Protein AF-A0A970DJ15-F1 (afdb_monomer_lite)

Structure (mmCIF, N/CA/C/O backbone):
data_AF-A0A970DJ15-F1
#
_entry.id   AF-A0A970DJ15-F1
#
loop_
_atom_site.group_PDB
_atom_site.id
_atom_site.type_symbol
_atom_site.label_atom_id
_atom_site.label_alt_id
_atom_site.label_comp_id
_atom_site.label_asym_id
_atom_site.label_entity_id
_atom_site.label_seq_id
_atom_site.pdbx_PDB_ins_code
_atom_site.Cartn_x
_atom_site.Cartn_y
_atom_site.Cartn_z
_atom_site.occupancy
_atom_site.B_iso_or_equiv
_atom_site.auth_seq_id
_atom_site.auth_comp_id
_atom_site.auth_asym_id
_atom_site.auth_atom_id
_atom_site.pdbx_PDB_model_num
ATOM 1 N N . MET A 1 1 ? 27.798 -10.343 5.284 1.00 61.34 1 MET A N 1
ATOM 2 C CA . MET A 1 1 ? 26.791 -10.655 4.239 1.00 61.34 1 MET A CA 1
ATOM 3 C C . MET A 1 1 ? 27.037 -12.062 3.720 1.00 61.34 1 MET A C 1
ATOM 5 O O . MET A 1 1 ? 28.195 -12.432 3.563 1.00 61.34 1 MET A O 1
ATOM 9 N N . LYS A 1 2 ? 25.992 -12.875 3.517 1.00 83.31 2 LYS A N 1
ATOM 10 C CA . LYS A 1 2 ? 26.159 -14.253 3.022 1.00 83.31 2 LYS A CA 1
ATOM 11 C C . LYS A 1 2 ? 26.748 -14.204 1.601 1.00 83.31 2 LYS A C 1
ATOM 13 O O . LYS A 1 2 ? 26.254 -13.437 0.783 1.00 83.31 2 LYS A O 1
ATOM 18 N N . ARG A 1 3 ? 27.792 -14.994 1.310 1.00 84.00 3 ARG A N 1
ATOM 19 C CA . ARG A 1 3 ? 28.544 -14.960 0.032 1.00 84.00 3 ARG A CA 1
ATOM 20 C C . ARG A 1 3 ? 27.640 -15.020 -1.209 1.00 84.00 3 ARG A C 1
ATOM 22 O O . ARG A 1 3 ? 27.880 -14.291 -2.161 1.00 84.00 3 ARG A O 1
ATOM 29 N N . TRP A 1 4 ? 26.560 -15.801 -1.165 1.00 88.56 4 TRP A N 1
ATOM 30 C CA . TRP A 1 4 ? 25.585 -15.905 -2.259 1.00 88.56 4 TRP A CA 1
ATOM 31 C C . TRP A 1 4 ? 24.870 -14.585 -2.591 1.00 88.56 4 TRP A C 1
ATOM 33 O O . TRP A 1 4 ? 24.546 -14.351 -3.749 1.00 88.56 4 TRP A O 1
ATOM 43 N N . ALA A 1 5 ? 24.658 -13.699 -1.611 1.00 89.88 5 ALA A N 1
ATOM 44 C CA . ALA A 1 5 ? 23.983 -12.420 -1.837 1.00 89.88 5 ALA A CA 1
ATOM 45 C C . ALA A 1 5 ? 24.850 -11.469 -2.674 1.00 89.88 5 ALA A C 1
ATOM 47 O O . ALA A 1 5 ? 24.335 -10.734 -3.509 1.00 89.88 5 ALA A O 1
ATOM 48 N N . VAL A 1 6 ? 26.173 -11.529 -2.488 1.00 90.06 6 VAL A N 1
ATOM 49 C CA . VAL A 1 6 ? 27.131 -10.758 -3.292 1.00 90.06 6 VAL A CA 1
ATOM 50 C C . VAL A 1 6 ? 27.127 -11.258 -4.736 1.00 90.06 6 VAL A C 1
ATOM 52 O O . VAL A 1 6 ? 27.034 -10.451 -5.653 1.00 90.06 6 VAL A O 1
ATOM 55 N N . PHE A 1 7 ? 27.147 -12.578 -4.945 1.00 90.44 7 PHE A N 1
ATOM 56 C CA . PHE A 1 7 ? 27.045 -13.158 -6.288 1.00 90.44 7 PHE A CA 1
ATOM 57 C C . PHE A 1 7 ? 25.737 -12.778 -6.989 1.00 90.44 7 PHE A C 1
ATOM 59 O O . PHE A 1 7 ? 25.772 -12.363 -8.143 1.00 90.44 7 PHE A O 1
ATOM 66 N N . ALA A 1 8 ? 24.599 -12.855 -6.294 1.00 88.12 8 ALA A N 1
ATOM 67 C CA . ALA A 1 8 ? 23.307 -12.457 -6.852 1.00 88.12 8 ALA A CA 1
ATOM 68 C C . ALA A 1 8 ? 23.274 -10.967 -7.237 1.00 88.12 8 ALA A C 1
ATOM 70 O O . ALA A 1 8 ? 22.799 -10.621 -8.317 1.00 88.12 8 ALA A O 1
ATOM 71 N N . ALA A 1 9 ? 23.819 -10.090 -6.387 1.00 88.31 9 ALA A N 1
ATOM 72 C CA . ALA A 1 9 ? 23.897 -8.658 -6.665 1.00 88.31 9 ALA A CA 1
ATOM 73 C C . ALA A 1 9 ? 24.787 -8.350 -7.880 1.00 88.31 9 ALA A C 1
ATOM 75 O O . ALA A 1 9 ? 24.398 -7.563 -8.740 1.00 88.31 9 ALA A O 1
ATOM 76 N N . LEU A 1 10 ? 25.952 -9.000 -7.985 1.00 91.06 10 LEU A N 1
ATOM 77 C CA . LEU A 1 10 ? 26.849 -8.847 -9.132 1.00 91.06 10 LEU A CA 1
ATOM 78 C C . LEU A 1 10 ? 26.223 -9.376 -10.426 1.00 91.06 10 LEU A C 1
ATOM 80 O O . LEU A 1 10 ? 26.354 -8.735 -11.463 1.00 91.06 10 LEU A O 1
ATOM 84 N N . ALA A 1 11 ? 25.509 -10.503 -10.369 1.00 88.62 11 ALA A N 1
ATOM 85 C CA . ALA A 1 11 ? 24.805 -11.054 -11.525 1.00 88.62 11 ALA A CA 1
ATOM 86 C C . ALA A 1 11 ? 23.690 -10.115 -12.015 1.00 88.62 11 ALA A C 1
ATOM 88 O O . ALA A 1 11 ? 23.590 -9.855 -13.212 1.00 88.62 11 ALA A O 1
ATOM 89 N N . LEU A 1 12 ? 22.893 -9.554 -11.098 1.00 87.88 12 LEU A N 1
ATOM 90 C CA . LEU A 1 12 ? 21.873 -8.550 -11.423 1.00 87.88 12 LEU A CA 1
ATOM 91 C C . LEU A 1 12 ? 22.488 -7.288 -12.038 1.00 87.88 12 LEU A C 1
ATOM 93 O O . LEU A 1 12 ? 22.003 -6.812 -13.062 1.00 87.88 12 LEU A O 1
ATOM 97 N N . ALA A 1 13 ? 23.571 -6.774 -11.449 1.00 89.50 13 ALA A N 1
ATOM 98 C CA . ALA A 1 13 ? 24.278 -5.609 -11.975 1.00 89.50 13 ALA A CA 1
ATOM 99 C C . ALA A 1 13 ? 24.870 -5.881 -13.368 1.00 89.50 13 ALA A C 1
ATOM 101 O O . ALA A 1 13 ? 24.714 -5.061 -14.268 1.00 89.50 13 ALA A O 1
ATOM 102 N N . GLY A 1 14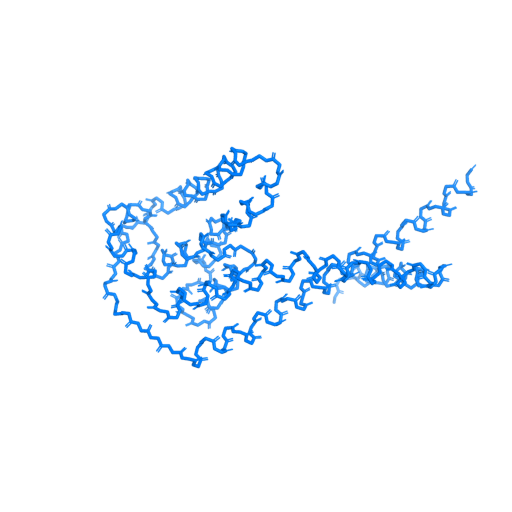 ? 25.489 -7.047 -13.572 1.00 90.88 14 GLY A N 1
ATOM 103 C CA . GLY A 1 14 ? 26.016 -7.469 -14.871 1.00 90.88 14 GLY A CA 1
ATOM 104 C C . GLY A 1 14 ? 24.923 -7.617 -15.931 1.00 90.88 14 GLY A C 1
ATOM 105 O O . GLY A 1 14 ? 25.095 -7.151 -17.052 1.00 90.88 14 GLY A O 1
ATOM 106 N N . CYS A 1 15 ? 23.772 -8.187 -15.563 1.00 88.94 15 CYS A N 1
ATOM 107 C CA . CYS A 1 15 ? 22.599 -8.290 -16.431 1.00 88.94 15 CYS A CA 1
ATOM 108 C C . CYS A 1 15 ? 22.096 -6.899 -16.855 1.00 88.94 15 CYS A C 1
ATOM 110 O O . CYS A 1 15 ? 21.933 -6.625 -18.045 1.00 88.94 15 CYS A O 1
ATOM 112 N N . ALA A 1 16 ? 21.926 -5.979 -15.901 1.00 89.44 16 ALA A N 1
ATOM 113 C CA . ALA A 1 16 ? 21.523 -4.604 -16.192 1.00 89.44 16 ALA A CA 1
ATOM 114 C C . ALA A 1 16 ? 22.528 -3.892 -17.119 1.00 89.44 16 ALA A C 1
ATOM 116 O O . ALA A 1 16 ? 22.125 -3.307 -18.122 1.00 89.44 16 ALA A O 1
ATOM 117 N N . LEU A 1 17 ? 23.831 -4.001 -16.831 1.00 91.19 17 LEU A N 1
ATOM 118 C CA . LEU A 1 17 ? 24.899 -3.419 -17.653 1.00 91.19 17 LEU A CA 1
ATOM 119 C C . LEU A 1 17 ? 24.904 -3.973 -19.080 1.00 91.19 17 LEU A C 1
ATOM 121 O O . LEU A 1 17 ? 25.054 -3.210 -20.031 1.00 91.19 17 LEU A O 1
ATOM 125 N N . TYR A 1 18 ? 24.706 -5.280 -19.240 1.00 90.56 18 TYR A N 1
ATOM 126 C CA . TYR A 1 18 ? 24.618 -5.898 -20.558 1.00 90.56 18 TYR A CA 1
ATOM 127 C C . TYR A 1 18 ? 23.440 -5.339 -21.371 1.00 90.56 18 TYR A C 1
ATOM 129 O O . TYR A 1 18 ? 23.613 -4.990 -22.538 1.00 90.56 18 TYR A O 1
ATOM 137 N N . GLY A 1 19 ? 22.269 -5.172 -20.745 1.00 88.88 19 GLY A N 1
ATOM 138 C CA . GLY A 1 19 ? 21.110 -4.546 -21.389 1.00 88.88 19 GLY A CA 1
ATOM 139 C C . GLY A 1 19 ? 21.430 -3.159 -21.941 1.00 88.88 19 GLY A C 1
ATOM 140 O O . GLY A 1 19 ? 21.147 -2.897 -23.108 1.00 88.88 19 GLY A O 1
ATOM 141 N N . VAL A 1 20 ? 22.106 -2.320 -21.147 1.00 91.44 20 VAL A N 1
ATOM 142 C CA . VAL A 1 20 ? 22.536 -0.974 -21.565 1.00 91.44 20 VAL A CA 1
ATOM 143 C C . VAL A 1 20 ? 23.463 -1.024 -22.779 1.00 91.44 20 VAL A C 1
ATOM 145 O O . VAL A 1 20 ? 23.314 -0.215 -23.685 1.00 91.44 20 VAL A O 1
ATOM 148 N N . ILE A 1 21 ? 24.427 -1.948 -22.801 1.00 92.44 21 ILE A N 1
ATOM 149 C CA . ILE A 1 21 ? 25.457 -2.008 -23.851 1.00 92.44 21 ILE A CA 1
ATOM 150 C C . ILE A 1 21 ? 24.915 -2.635 -25.146 1.00 92.44 21 ILE A C 1
ATOM 152 O O . ILE A 1 21 ? 25.353 -2.251 -26.227 1.00 92.44 21 ILE A O 1
ATOM 156 N N . SER A 1 22 ? 23.976 -3.582 -25.045 1.00 90.06 22 SER A N 1
ATOM 157 C CA . SER A 1 22 ? 23.457 -4.349 -26.190 1.00 90.06 22 SER A CA 1
ATOM 158 C C . SER A 1 22 ? 22.744 -3.487 -27.240 1.00 90.06 22 SER A C 1
ATOM 160 O O . SER A 1 22 ? 23.054 -3.579 -28.423 1.00 90.06 22 SER A O 1
ATOM 162 N N . ASP A 1 23 ? 21.827 -2.626 -26.802 1.00 91.25 23 ASP A N 1
ATOM 163 C CA . ASP A 1 23 ? 21.211 -1.576 -27.612 1.00 91.25 23 ASP A CA 1
ATOM 164 C C . ASP A 1 23 ? 20.768 -0.452 -26.662 1.00 91.25 23 ASP A C 1
ATOM 166 O O . ASP A 1 23 ? 19.677 -0.524 -26.080 1.00 91.25 23 ASP A O 1
ATOM 170 N N . PRO A 1 24 ? 21.615 0.578 -26.472 1.00 92.75 24 PRO A N 1
ATOM 171 C CA . PRO A 1 24 ? 21.308 1.689 -25.580 1.00 92.75 24 PRO A CA 1
ATOM 172 C C . PRO A 1 24 ? 20.017 2.413 -25.971 1.00 92.75 24 PRO A C 1
ATOM 174 O O . PRO A 1 24 ? 19.281 2.881 -25.104 1.00 92.75 24 PRO A O 1
ATOM 177 N N . SER A 1 25 ? 19.729 2.513 -27.272 1.00 93.38 25 SER A N 1
ATOM 178 C CA . SER A 1 25 ? 18.588 3.278 -27.769 1.00 93.38 25 SER A CA 1
ATOM 179 C C . SER A 1 25 ? 17.267 2.607 -27.397 1.00 93.38 25 SER A C 1
ATOM 181 O O . SER A 1 25 ? 16.408 3.246 -26.786 1.00 93.38 25 SER A O 1
ATOM 183 N N . ALA A 1 26 ? 17.143 1.303 -27.655 1.00 92.25 26 ALA A N 1
ATOM 184 C CA . ALA A 1 26 ? 15.974 0.522 -27.269 1.00 92.25 26 ALA A CA 1
ATOM 185 C C . ALA A 1 26 ? 15.866 0.352 -25.743 1.00 92.25 26 ALA A C 1
ATOM 187 O O . ALA A 1 26 ? 14.760 0.403 -25.201 1.00 92.25 26 ALA A O 1
ATOM 188 N N . PHE A 1 27 ? 16.997 0.246 -25.032 1.00 93.50 27 PHE A N 1
ATOM 189 C CA . PHE A 1 27 ? 17.024 0.208 -23.567 1.00 93.50 27 PHE A CA 1
ATOM 190 C C . PHE A 1 27 ? 16.390 1.466 -22.951 1.00 93.50 27 PHE A C 1
ATOM 192 O O . PHE A 1 27 ? 15.479 1.373 -22.125 1.00 93.50 27 PHE A O 1
ATOM 199 N N . PHE A 1 28 ? 16.835 2.658 -23.366 1.00 94.94 28 PHE A N 1
ATOM 200 C CA . PHE A 1 28 ? 16.278 3.911 -22.849 1.00 94.94 28 PHE A CA 1
ATOM 201 C C . PHE A 1 28 ? 14.844 4.155 -23.332 1.00 94.94 28 PHE A C 1
ATOM 203 O O . PHE A 1 28 ? 14.044 4.684 -22.558 1.00 94.94 28 PHE A O 1
ATOM 210 N N . ALA A 1 29 ? 14.488 3.728 -24.548 1.00 95.56 29 ALA A N 1
ATOM 211 C CA . ALA A 1 29 ? 13.107 3.783 -25.028 1.00 95.56 29 ALA A CA 1
ATOM 212 C C . ALA A 1 29 ? 12.160 2.970 -24.128 1.00 95.56 29 ALA A C 1
ATOM 214 O O . ALA A 1 29 ? 11.139 3.495 -23.693 1.00 95.56 29 ALA A O 1
ATOM 215 N N . GLY A 1 30 ? 12.542 1.748 -23.734 1.00 94.50 30 GLY A N 1
ATOM 216 C CA . GLY A 1 30 ? 11.749 0.920 -22.816 1.00 94.50 30 GLY A CA 1
ATOM 217 C C . GLY A 1 30 ? 11.535 1.558 -21.436 1.00 94.50 30 GLY A C 1
ATOM 218 O O . GLY A 1 30 ? 10.441 1.470 -20.864 1.00 94.50 30 GLY A O 1
ATOM 219 N N . ILE A 1 31 ? 12.542 2.269 -20.915 1.00 95.88 31 ILE A N 1
ATOM 220 C CA . ILE A 1 31 ? 12.411 3.049 -19.673 1.00 95.88 31 ILE A CA 1
ATOM 221 C C . ILE A 1 31 ? 11.418 4.199 -19.862 1.00 95.88 31 ILE A C 1
ATOM 223 O O . ILE A 1 31 ? 10.547 4.396 -19.012 1.00 95.88 31 ILE A O 1
ATOM 227 N N . VAL A 1 32 ? 11.526 4.949 -20.962 1.00 97.56 32 VAL A N 1
ATOM 228 C CA . VAL A 1 32 ? 10.608 6.055 -21.271 1.00 97.56 32 VAL A CA 1
ATOM 229 C C . VAL A 1 32 ? 9.178 5.541 -21.413 1.00 97.56 32 VAL A C 1
ATOM 231 O O . VAL A 1 32 ? 8.287 6.090 -20.769 1.00 97.56 32 VAL A O 1
ATOM 234 N N . ASP A 1 33 ? 8.954 4.452 -22.146 1.00 96.06 33 ASP A N 1
ATOM 235 C CA . ASP A 1 33 ? 7.633 3.832 -22.299 1.00 96.06 33 ASP A CA 1
ATOM 236 C C . ASP A 1 33 ? 7.055 3.390 -20.948 1.00 96.06 33 ASP A C 1
ATOM 238 O O . ASP A 1 33 ? 5.882 3.625 -20.646 1.00 96.06 33 ASP A O 1
ATOM 242 N N . THR A 1 34 ? 7.895 2.821 -20.079 1.00 96.12 34 THR A N 1
ATOM 243 C CA . THR A 1 34 ? 7.507 2.457 -18.710 1.00 96.12 34 THR A CA 1
ATOM 244 C C . THR A 1 34 ? 7.074 3.684 -17.903 1.00 96.12 34 THR A C 1
ATOM 246 O O . THR A 1 34 ? 6.060 3.644 -17.200 1.00 96.12 34 THR A O 1
ATOM 249 N N . LEU A 1 35 ? 7.806 4.796 -18.019 1.00 97.44 35 LEU A N 1
ATOM 250 C CA . LEU A 1 35 ? 7.471 6.057 -17.355 1.00 97.44 35 LEU A CA 1
ATOM 251 C C . LEU A 1 35 ? 6.220 6.718 -17.946 1.00 97.44 35 LEU A C 1
ATOM 253 O O . LEU A 1 35 ? 5.444 7.306 -17.196 1.00 97.44 35 LEU A O 1
ATOM 257 N N . VAL A 1 36 ? 5.975 6.586 -19.251 1.00 96.62 36 VAL A N 1
ATOM 258 C CA . VAL A 1 36 ? 4.734 7.024 -19.910 1.00 96.62 36 VAL A CA 1
ATOM 259 C C . VAL A 1 36 ? 3.550 6.243 -19.343 1.00 96.62 36 VAL A C 1
ATOM 261 O O . VAL A 1 36 ? 2.564 6.845 -18.914 1.00 96.62 36 VAL A O 1
ATOM 264 N N . VAL A 1 37 ? 3.648 4.915 -19.246 1.00 91.00 37 VAL A N 1
ATOM 265 C CA . VAL A 1 37 ? 2.607 4.094 -18.606 1.00 91.00 37 VAL A CA 1
ATOM 266 C C . VAL A 1 37 ? 2.391 4.527 -17.156 1.00 91.00 37 VAL A C 1
ATOM 268 O O . VAL A 1 37 ? 1.247 4.727 -16.738 1.00 91.00 37 VAL A O 1
ATOM 271 N N . TRP A 1 38 ? 3.467 4.728 -16.392 1.00 94.50 38 TRP A N 1
ATOM 272 C CA . TRP A 1 38 ? 3.368 5.220 -15.021 1.00 94.50 38 TRP A CA 1
ATOM 273 C C . TRP A 1 38 ? 2.647 6.574 -14.952 1.00 94.50 38 TRP A C 1
ATOM 275 O O . TRP A 1 38 ? 1.688 6.713 -14.195 1.00 94.50 38 TRP A O 1
ATOM 285 N N . LEU A 1 39 ? 3.027 7.547 -15.780 1.00 95.50 39 LEU A N 1
ATOM 286 C CA . LEU A 1 39 ? 2.474 8.901 -15.746 1.00 95.50 39 LEU A CA 1
ATOM 287 C C . LEU A 1 39 ? 1.004 8.950 -16.175 1.00 95.50 39 LEU A C 1
ATOM 289 O O . LEU A 1 39 ? 0.213 9.656 -15.558 1.00 95.50 39 LEU A O 1
ATOM 293 N N . TYR A 1 40 ? 0.620 8.209 -17.217 1.00 87.62 40 TYR A N 1
ATOM 294 C CA . TYR A 1 40 ? -0.734 8.283 -17.777 1.00 87.62 40 TYR A CA 1
ATOM 295 C C . TYR A 1 40 ? -1.726 7.308 -17.143 1.00 87.62 40 TYR A C 1
ATOM 297 O O . TYR A 1 40 ? -2.935 7.510 -17.269 1.00 87.62 40 TYR A O 1
ATOM 305 N N . LYS A 1 41 ? -1.257 6.238 -16.488 1.00 81.06 41 LYS A N 1
ATOM 306 C CA . LYS A 1 41 ? -2.133 5.210 -15.899 1.00 81.06 41 LYS A CA 1
ATOM 307 C C . LYS A 1 41 ? -2.006 5.114 -14.385 1.00 81.06 41 LYS A C 1
ATOM 309 O O . LYS A 1 41 ? -3.023 5.017 -13.704 1.00 81.06 41 LYS A O 1
ATOM 314 N N . VAL A 1 42 ? -0.785 5.140 -13.853 1.00 84.81 42 VAL A N 1
ATOM 315 C CA . VAL A 1 42 ? -0.526 4.858 -12.432 1.00 84.81 42 VAL A CA 1
ATOM 316 C C . VAL A 1 42 ? -0.634 6.123 -11.582 1.00 84.81 42 VAL A C 1
ATOM 318 O O . VAL A 1 42 ? -1.376 6.136 -10.600 1.00 84.81 42 VAL A O 1
ATOM 321 N N . TYR A 1 43 ? 0.053 7.197 -11.976 1.00 88.75 43 TYR A N 1
ATOM 322 C CA . TYR A 1 43 ? 0.099 8.455 -11.231 1.00 88.75 43 TYR A CA 1
ATOM 323 C C . TYR A 1 43 ? -1.296 9.039 -10.964 1.00 88.75 43 TYR A C 1
ATOM 325 O O . TYR A 1 43 ? -1.602 9.276 -9.793 1.00 88.75 43 TYR A O 1
ATOM 333 N N . PRO A 1 44 ? -2.182 9.228 -11.968 1.00 84.62 44 PRO A N 1
ATOM 334 C CA . PRO A 1 44 ? -3.458 9.901 -11.748 1.00 84.62 44 PRO A CA 1
ATOM 335 C C . PRO A 1 44 ? -4.359 9.082 -10.825 1.00 84.62 44 PRO A C 1
ATOM 337 O O . PRO A 1 44 ? -4.967 9.627 -9.910 1.00 84.62 44 PRO A O 1
ATOM 340 N N . ALA A 1 45 ? -4.377 7.757 -11.009 1.00 78.88 45 ALA A N 1
ATOM 341 C CA . ALA A 1 45 ? -5.143 6.854 -10.164 1.00 78.88 45 ALA A CA 1
ATOM 342 C C . ALA A 1 45 ? -4.674 6.934 -8.702 1.00 78.88 45 ALA A C 1
ATOM 344 O O . ALA A 1 45 ? -5.463 7.253 -7.814 1.00 78.88 45 ALA A O 1
ATOM 345 N N . ILE A 1 46 ? -3.385 6.700 -8.442 1.00 80.75 46 ILE A N 1
ATOM 346 C CA . ILE A 1 46 ? -2.856 6.667 -7.071 1.00 80.75 46 ILE A CA 1
ATOM 347 C C . ILE A 1 46 ? -2.973 8.039 -6.396 1.00 80.75 46 ILE A C 1
ATOM 349 O O . ILE A 1 46 ? -3.392 8.109 -5.240 1.00 80.75 46 ILE A O 1
ATOM 353 N N . PHE A 1 47 ? -2.656 9.126 -7.108 1.00 84.50 47 PHE A N 1
ATOM 354 C CA . PHE A 1 47 ? -2.741 10.483 -6.570 1.00 84.50 47 PHE A CA 1
ATOM 355 C C . PHE A 1 47 ? -4.164 10.851 -6.149 1.00 84.50 47 PHE A C 1
ATOM 357 O O . PHE A 1 47 ? -4.381 11.251 -5.003 1.00 84.50 47 PHE A O 1
ATOM 364 N N . THR A 1 48 ? -5.148 10.667 -7.035 1.00 79.81 48 THR A N 1
ATOM 365 C CA . THR A 1 48 ? -6.545 10.989 -6.729 1.00 79.81 48 THR A CA 1
ATOM 366 C C . THR A 1 48 ? -7.049 10.197 -5.524 1.00 79.81 48 THR A C 1
ATOM 368 O O . THR A 1 48 ? -7.643 10.777 -4.613 1.00 79.81 48 THR A O 1
ATOM 371 N N . PHE A 1 49 ? -6.779 8.891 -5.462 1.00 74.94 49 PHE A N 1
ATOM 372 C CA . PHE A 1 49 ? -7.279 8.062 -4.364 1.00 74.94 49 PHE A CA 1
ATOM 373 C C . PHE A 1 49 ? -6.616 8.370 -3.032 1.00 74.94 49 PHE A C 1
ATOM 375 O O . PHE A 1 49 ? -7.290 8.431 -2.003 1.00 74.94 49 PHE A O 1
ATOM 382 N N . PHE A 1 50 ? -5.315 8.622 -3.033 1.00 78.50 50 PHE A N 1
ATOM 383 C CA . PHE A 1 50 ? -4.628 9.000 -1.812 1.00 78.50 50 PHE A CA 1
ATOM 384 C C . PHE A 1 50 ? -5.051 10.381 -1.316 1.00 78.50 50 PHE A C 1
ATOM 386 O O . PHE A 1 50 ? -5.147 10.577 -0.107 1.00 78.50 50 PHE A O 1
ATOM 393 N N . MET A 1 51 ? -5.334 11.332 -2.212 1.00 81.56 51 MET A N 1
ATOM 394 C CA . MET A 1 51 ? -5.857 12.640 -1.817 1.00 81.56 51 MET A CA 1
ATOM 395 C C . MET A 1 51 ? -7.208 12.491 -1.109 1.00 81.56 51 MET A C 1
ATOM 397 O O . MET A 1 51 ? -7.395 13.015 -0.010 1.00 81.56 51 MET A O 1
ATOM 401 N N . LEU A 1 52 ? -8.121 11.700 -1.681 1.00 77.81 52 LEU A N 1
ATOM 402 C CA . LEU A 1 52 ? -9.406 11.386 -1.051 1.00 77.81 52 LEU A CA 1
ATOM 403 C C . LEU A 1 52 ? -9.221 10.694 0.302 1.00 77.81 52 LEU A C 1
ATOM 405 O O . LEU A 1 52 ? -9.846 11.077 1.289 1.00 77.81 52 LEU A O 1
ATOM 409 N N . ALA A 1 53 ? -8.327 9.712 0.377 1.00 76.31 53 ALA A N 1
ATOM 410 C CA . ALA A 1 53 ? -8.053 9.016 1.621 1.00 76.31 53 ALA A CA 1
ATOM 411 C C . ALA A 1 53 ? -7.424 9.931 2.685 1.00 76.31 53 ALA A C 1
ATOM 413 O O . ALA A 1 53 ? -7.818 9.880 3.846 1.00 76.31 53 ALA A O 1
ATOM 414 N N . SER A 1 54 ? -6.507 10.816 2.293 1.00 80.38 54 SER A N 1
ATOM 415 C CA . SER A 1 54 ? -5.895 11.810 3.183 1.00 80.38 54 SER A CA 1
ATOM 416 C C . SER A 1 54 ? -6.947 12.744 3.768 1.00 80.38 54 SER A C 1
ATOM 418 O O . SER A 1 54 ? -6.916 13.024 4.964 1.00 80.38 54 SER A O 1
ATOM 420 N N . LEU A 1 55 ? -7.924 13.166 2.959 1.00 82.25 55 LEU A N 1
ATOM 421 C CA . LEU A 1 55 ? -9.064 13.944 3.437 1.00 82.25 55 LEU A CA 1
ATOM 422 C C . LEU A 1 55 ? -9.915 13.140 4.426 1.00 82.25 55 LEU A C 1
ATOM 424 O O . LEU A 1 55 ? -10.253 13.660 5.486 1.00 82.25 55 LEU A O 1
ATOM 428 N N . LEU A 1 56 ? -10.226 11.872 4.146 1.00 79.06 56 LEU A N 1
ATOM 429 C CA . LEU A 1 56 ? -11.006 11.018 5.055 1.00 79.06 56 LEU A CA 1
ATOM 430 C C . LEU A 1 56 ? -10.309 10.791 6.408 1.00 79.06 56 LEU A C 1
ATOM 432 O O . LEU A 1 56 ? -10.968 10.806 7.450 1.00 79.06 56 LEU A O 1
ATOM 436 N N . ILE A 1 57 ? -8.984 10.619 6.395 1.00 77.62 57 ILE A N 1
ATOM 437 C CA . ILE A 1 57 ? -8.155 10.453 7.597 1.00 77.62 57 ILE A CA 1
ATOM 438 C C . ILE A 1 57 ? -8.113 11.752 8.393 1.00 77.62 57 ILE A C 1
ATOM 440 O O . ILE A 1 57 ? -8.409 11.764 9.587 1.00 77.62 57 ILE A O 1
ATOM 444 N N . ASN A 1 58 ? -7.774 12.855 7.727 1.00 81.94 58 ASN A N 1
ATOM 445 C CA . ASN A 1 58 ? -7.610 14.152 8.366 1.00 81.94 58 ASN A CA 1
ATOM 446 C C . ASN A 1 58 ? -8.929 14.691 8.935 1.00 81.94 58 ASN A C 1
ATOM 448 O O . ASN A 1 58 ? -8.943 15.291 10.010 1.00 81.94 58 ASN A O 1
ATOM 452 N N . THR A 1 59 ? -10.041 14.412 8.244 1.00 81.62 59 THR A N 1
ATOM 453 C CA . THR A 1 59 ? -11.380 14.826 8.678 1.00 81.62 59 THR A CA 1
ATOM 454 C C . THR A 1 59 ? -11.932 14.015 9.855 1.00 81.62 59 THR A C 1
ATOM 456 O O . THR A 1 59 ? -12.918 14.415 10.475 1.00 81.62 59 THR A O 1
ATOM 459 N N . ARG A 1 60 ? -11.341 12.849 10.169 1.00 83.44 60 ARG A N 1
ATOM 460 C CA . ARG A 1 60 ? -11.893 11.862 11.122 1.00 83.44 60 ARG A CA 1
ATOM 461 C C . ARG A 1 60 ? -13.334 11.442 10.810 1.00 83.44 60 ARG A C 1
ATOM 463 O O . ARG A 1 60 ? -14.079 10.983 11.678 1.00 83.44 60 ARG A O 1
ATOM 470 N N . VAL A 1 61 ? -13.753 11.568 9.550 1.00 85.44 61 VAL A N 1
ATOM 471 C CA . VAL A 1 61 ? -15.087 11.132 9.111 1.00 85.44 61 VAL A CA 1
ATOM 472 C C . VAL A 1 61 ? -15.231 9.617 9.264 1.00 85.44 61 VAL A C 1
ATOM 474 O O . VAL A 1 61 ? -16.301 9.139 9.643 1.00 85.44 61 VAL A O 1
ATOM 477 N N . ILE A 1 62 ? -14.139 8.869 9.072 1.00 86.06 62 ILE A N 1
ATOM 478 C CA . ILE A 1 62 ? -14.104 7.419 9.297 1.00 86.06 62 ILE A CA 1
ATOM 479 C C . ILE A 1 62 ? -14.433 7.063 10.754 1.00 86.06 62 ILE A C 1
ATOM 481 O O . ILE A 1 62 ? -15.229 6.153 10.971 1.00 86.06 62 ILE A O 1
ATOM 485 N N . ASP A 1 63 ? -13.940 7.807 11.754 1.00 86.19 63 ASP A N 1
ATOM 486 C CA . ASP A 1 63 ? -14.280 7.553 13.166 1.00 86.19 63 ASP A CA 1
ATOM 487 C C . ASP A 1 63 ? -15.792 7.663 13.408 1.00 86.19 63 ASP A C 1
ATOM 489 O O . ASP A 1 63 ? -16.388 6.861 14.128 1.00 86.19 63 ASP A O 1
ATOM 493 N N . ARG A 1 64 ? -16.444 8.631 12.753 1.00 85.94 64 ARG A N 1
ATOM 494 C CA . ARG A 1 64 ? -17.895 8.817 12.846 1.00 85.94 64 ARG A CA 1
ATOM 495 C C . ARG A 1 64 ? -18.655 7.667 12.180 1.00 85.94 64 ARG A C 1
ATOM 497 O O . ARG A 1 64 ? -19.629 7.183 12.754 1.00 85.94 64 ARG A O 1
ATOM 504 N N . ILE A 1 65 ? -18.210 7.217 11.007 1.00 87.94 65 ILE A N 1
ATOM 505 C CA . ILE A 1 65 ? -18.795 6.059 10.313 1.00 87.94 65 ILE A CA 1
ATOM 506 C C . ILE A 1 65 ? -18.686 4.809 11.192 1.00 87.94 65 ILE A C 1
ATOM 508 O O . ILE A 1 65 ? -19.680 4.113 11.398 1.00 87.94 65 ILE A O 1
ATOM 512 N N . ILE A 1 66 ? -17.511 4.560 11.771 1.00 89.50 66 ILE A N 1
ATOM 513 C CA . ILE A 1 66 ? -17.277 3.412 12.653 1.00 89.50 66 ILE A CA 1
ATOM 514 C C . ILE A 1 66 ? -18.152 3.492 13.901 1.00 89.50 66 ILE A C 1
ATOM 516 O O . ILE A 1 66 ? -18.735 2.484 14.293 1.00 89.50 66 ILE A O 1
ATOM 520 N N . TYR A 1 67 ? -18.303 4.674 14.502 1.00 89.19 67 TYR A N 1
ATOM 521 C CA . TYR A 1 67 ? -19.178 4.860 15.656 1.00 89.19 67 TYR A CA 1
ATOM 522 C C . TYR A 1 67 ? -20.641 4.500 15.347 1.00 89.19 67 TYR A C 1
ATOM 524 O O . TYR A 1 67 ? -21.266 3.772 16.119 1.00 89.19 67 TYR A O 1
ATOM 532 N N . TYR A 1 68 ? -21.183 4.943 14.207 1.00 90.00 68 TYR A N 1
ATOM 533 C CA . TYR A 1 68 ? -22.553 4.596 13.806 1.00 90.00 68 TYR A CA 1
ATOM 534 C C . TYR A 1 68 ? -22.710 3.115 13.440 1.00 90.00 68 TYR A C 1
ATOM 536 O O . TYR A 1 68 ? -23.724 2.502 13.771 1.00 90.00 68 TYR A O 1
ATOM 544 N N . LEU A 1 69 ? -21.696 2.517 12.811 1.00 90.94 69 LEU A N 1
ATOM 545 C CA . LEU A 1 69 ? -21.682 1.098 12.438 1.00 90.94 69 LEU A CA 1
ATOM 546 C C . LEU A 1 69 ? -21.212 0.169 13.569 1.00 90.94 69 LEU A C 1
ATOM 548 O O . LEU A 1 69 ? -21.181 -1.053 13.398 1.00 90.94 69 LEU A O 1
ATOM 552 N N . ASN A 1 70 ? -20.903 0.712 14.749 1.00 89.81 70 ASN A N 1
ATOM 553 C CA . ASN A 1 70 ? -20.410 -0.032 15.905 1.00 89.81 70 ASN A CA 1
ATOM 554 C C . ASN A 1 70 ? -21.272 -1.256 16.286 1.00 89.81 70 ASN A C 1
ATOM 556 O O . ASN A 1 70 ? -20.690 -2.280 16.642 1.00 89.81 70 ASN A O 1
ATOM 560 N N . PRO A 1 71 ? -22.624 -1.252 16.186 1.00 87.94 71 PRO A N 1
ATOM 561 C CA . PRO A 1 71 ? -23.431 -2.442 16.475 1.00 87.94 71 PRO A CA 1
ATOM 562 C C . PRO A 1 71 ? -23.053 -3.674 15.642 1.00 87.94 71 PRO A C 1
ATOM 564 O O . PRO A 1 71 ? -23.135 -4.792 16.152 1.00 87.94 71 PRO A O 1
ATOM 567 N N . VAL A 1 72 ? -22.608 -3.459 14.402 1.00 89.38 72 VAL A N 1
ATOM 568 C CA . VAL A 1 72 ? -22.160 -4.506 13.476 1.00 89.38 72 VAL A CA 1
ATOM 569 C C . VAL A 1 72 ? -20.660 -4.752 13.653 1.00 89.38 72 VAL A C 1
ATOM 571 O O . VAL A 1 72 ? -20.241 -5.886 13.887 1.00 89.38 72 VAL A O 1
ATOM 574 N N . LEU A 1 73 ? -19.856 -3.683 13.622 1.00 90.31 73 LEU A N 1
ATOM 575 C CA . LEU A 1 73 ? -18.391 -3.755 13.606 1.00 90.31 73 LEU A CA 1
ATOM 576 C C . LEU A 1 73 ? -17.779 -4.275 14.911 1.00 90.31 73 LEU A C 1
ATOM 578 O O . LEU A 1 73 ? -16.736 -4.923 14.872 1.00 90.31 73 LEU A O 1
ATOM 582 N N . LYS A 1 74 ? -18.437 -4.088 16.063 1.00 88.62 74 LYS A N 1
ATOM 583 C CA . LYS A 1 74 ? -17.959 -4.625 17.353 1.00 88.62 74 LYS A CA 1
ATOM 584 C C . LYS A 1 74 ? -17.789 -6.147 17.355 1.00 88.62 74 LYS A C 1
ATOM 586 O O . LYS A 1 74 ? -17.052 -6.684 18.180 1.00 88.62 74 LYS A O 1
ATOM 591 N N . ASN A 1 75 ? -18.480 -6.851 16.454 1.00 89.44 75 ASN A N 1
ATOM 592 C CA . ASN A 1 75 ? -18.385 -8.304 16.322 1.00 89.44 75 ASN A CA 1
ATOM 593 C C . ASN A 1 75 ? -17.140 -8.758 15.547 1.00 89.44 75 ASN A C 1
ATOM 595 O O . ASN A 1 75 ? -16.827 -9.943 15.597 1.00 89.44 75 ASN A O 1
ATOM 599 N N . LEU A 1 76 ? -16.414 -7.838 14.903 1.00 91.12 76 LEU A N 1
ATOM 600 C CA . LEU A 1 76 ? -15.124 -8.128 14.276 1.00 91.12 76 LEU A CA 1
ATOM 601 C C . LEU A 1 76 ? -13.989 -8.292 15.298 1.00 91.12 76 LEU A C 1
ATOM 603 O O . LEU A 1 76 ? -12.935 -8.784 14.927 1.00 91.12 76 LEU A O 1
ATOM 607 N N . ARG A 1 77 ? -14.204 -7.912 16.571 1.00 92.44 77 ARG A N 1
ATOM 608 C CA . ARG A 1 77 ? -13.326 -8.235 17.717 1.00 92.44 77 ARG A CA 1
ATOM 609 C C . ARG A 1 77 ? -11.848 -7.844 17.527 1.00 92.44 77 ARG A C 1
ATOM 611 O O . ARG A 1 77 ? -10.942 -8.509 18.006 1.00 92.44 77 ARG A O 1
ATOM 618 N N . PHE A 1 78 ? -11.575 -6.737 16.855 1.00 93.62 78 PHE A N 1
ATOM 619 C CA . PHE A 1 78 ? -10.234 -6.160 16.811 1.00 93.62 78 PHE A CA 1
ATOM 620 C C . PHE A 1 78 ? -9.651 -5.921 18.215 1.00 93.62 78 PHE A C 1
ATOM 622 O O . PHE A 1 78 ? -10.395 -5.478 19.101 1.00 93.62 78 PHE A O 1
ATOM 629 N N . PRO A 1 79 ? -8.334 -6.141 18.403 1.00 89.94 79 PRO A N 1
ATOM 630 C CA . PRO A 1 79 ? -7.674 -6.054 19.708 1.00 89.94 79 PRO A CA 1
ATOM 631 C C . PRO A 1 79 ? -7.733 -4.646 20.314 1.00 89.94 79 PRO A C 1
ATOM 633 O O . PRO A 1 79 ? -7.777 -4.487 21.532 1.00 89.94 79 PRO A O 1
ATOM 636 N N . ASN A 1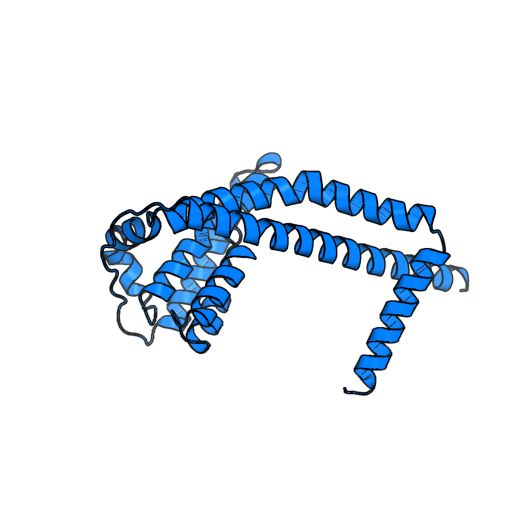 80 ? -7.780 -3.614 19.472 1.00 90.62 80 ASN A N 1
ATOM 637 C CA . ASN A 1 80 ? -7.932 -2.224 19.881 1.00 90.62 80 ASN A CA 1
ATOM 638 C C . ASN A 1 80 ? -8.738 -1.425 18.839 1.00 90.62 80 ASN A C 1
ATOM 640 O O . ASN A 1 80 ? -8.933 -1.862 17.702 1.00 90.62 80 ASN A O 1
ATOM 644 N N . GLU A 1 81 ? -9.228 -0.250 19.244 1.00 90.62 81 GLU A N 1
ATOM 645 C CA . GLU A 1 81 ? -10.027 0.635 18.386 1.00 90.62 81 GLU A CA 1
ATOM 646 C C . GLU A 1 81 ? -9.242 1.122 17.160 1.00 90.62 81 GLU A C 1
ATOM 648 O O . GLU A 1 81 ? -9.793 1.165 16.062 1.00 90.62 81 GLU A O 1
ATOM 653 N N . GLU A 1 82 ? -7.953 1.439 17.319 1.00 90.94 82 GLU A N 1
ATOM 654 C CA . GLU A 1 82 ? -7.113 1.916 16.213 1.00 90.94 82 GLU A CA 1
ATOM 655 C C . GLU A 1 82 ? -6.954 0.841 15.126 1.00 90.94 82 GLU A C 1
ATOM 657 O O . GLU A 1 82 ? -6.970 1.165 13.945 1.00 90.94 82 GLU A O 1
ATOM 662 N N . SER A 1 83 ? -6.903 -0.444 15.485 1.00 93.94 83 SER A N 1
ATOM 663 C CA . SER A 1 83 ? -6.833 -1.549 14.519 1.00 93.94 83 SER A CA 1
ATOM 664 C C . SER A 1 83 ? -8.124 -1.684 13.710 1.00 93.94 83 SER A C 1
ATOM 666 O O . SER A 1 83 ? -8.075 -1.869 12.494 1.00 93.94 83 SER A O 1
ATOM 668 N N . LEU A 1 84 ? -9.285 -1.527 14.358 1.00 93.62 84 LEU A N 1
ATOM 669 C CA . LEU A 1 84 ? -10.570 -1.456 13.657 1.00 93.62 84 LEU A CA 1
ATOM 670 C C . LEU A 1 84 ? -10.614 -0.238 12.725 1.00 93.62 84 LEU A C 1
ATOM 672 O O . LEU A 1 84 ? -11.074 -0.344 11.588 1.00 93.62 84 LEU A O 1
ATOM 676 N N . HIS A 1 85 ? -10.119 0.910 13.190 1.00 90.88 85 HIS A N 1
ATOM 677 C CA . HIS A 1 85 ? -10.075 2.139 12.400 1.00 90.88 85 HIS A CA 1
ATOM 678 C C . HIS A 1 85 ? -9.209 1.987 11.156 1.00 90.88 85 HIS A C 1
ATOM 680 O O . HIS A 1 85 ? -9.684 2.245 10.052 1.00 90.88 85 HIS A O 1
ATOM 686 N N . ILE A 1 86 ? -7.993 1.465 11.318 1.00 91.88 86 ILE A N 1
ATOM 687 C CA . ILE A 1 86 ? -7.063 1.194 10.222 1.00 91.88 86 ILE A CA 1
ATOM 688 C C . ILE A 1 86 ? -7.658 0.184 9.239 1.00 91.88 86 ILE A C 1
ATOM 690 O O . ILE A 1 86 ? -7.553 0.395 8.033 1.00 91.88 86 ILE A O 1
ATOM 694 N N . PHE A 1 87 ? -8.328 -0.873 9.705 1.00 93.81 87 PHE A N 1
ATOM 695 C CA . PHE A 1 87 ? -8.980 -1.844 8.822 1.00 93.81 87 PHE A CA 1
ATOM 696 C C . PHE A 1 87 ? -10.073 -1.211 7.952 1.00 93.81 87 PHE A C 1
ATOM 698 O O . PHE A 1 87 ? -10.064 -1.380 6.735 1.00 93.81 87 PHE A O 1
ATOM 705 N N . ILE A 1 88 ? -10.985 -0.440 8.551 1.00 91.56 88 ILE A N 1
ATOM 706 C CA . ILE A 1 88 ? -12.067 0.223 7.806 1.00 91.56 88 ILE A CA 1
ATOM 707 C C . ILE A 1 88 ? -11.508 1.284 6.862 1.00 91.56 88 ILE A C 1
ATOM 709 O O . ILE A 1 88 ? -11.926 1.375 5.710 1.00 91.56 88 ILE A O 1
ATOM 713 N N . LEU A 1 89 ? -10.527 2.055 7.324 1.00 88.44 89 LEU A N 1
ATOM 714 C CA . LEU A 1 89 ? -9.813 3.018 6.501 1.00 88.44 89 LEU A CA 1
ATOM 715 C C . LEU A 1 89 ? -9.128 2.345 5.301 1.00 88.44 89 LEU A C 1
ATOM 717 O O . LEU A 1 89 ? -9.135 2.901 4.202 1.00 88.44 89 LEU A O 1
ATOM 721 N N . SER A 1 90 ? -8.603 1.131 5.488 1.00 90.06 90 SER A N 1
ATOM 722 C CA . SER A 1 90 ? -7.911 0.371 4.444 1.00 90.06 90 SER A CA 1
ATOM 723 C C . SER A 1 90 ? -8.813 -0.014 3.273 1.00 90.06 90 SER A C 1
ATOM 725 O O . SER A 1 90 ? -8.322 -0.122 2.154 1.00 90.06 90 SER A O 1
ATOM 727 N N . ILE A 1 91 ? -10.129 -0.132 3.487 1.00 88.94 91 ILE A N 1
ATOM 728 C CA . ILE A 1 91 ? -11.112 -0.337 2.409 1.00 88.94 91 ILE A CA 1
ATOM 729 C C . ILE A 1 91 ? -11.088 0.845 1.431 1.00 88.94 91 ILE A C 1
ATOM 731 O O . ILE A 1 91 ? -11.193 0.657 0.223 1.00 88.94 91 ILE A O 1
ATOM 735 N N . PHE A 1 92 ? -10.936 2.068 1.947 1.00 83.00 92 PHE A N 1
ATOM 736 C CA . PHE A 1 92 ? -10.946 3.289 1.141 1.00 83.00 92 PHE A CA 1
ATOM 737 C C . PHE A 1 92 ? -9.569 3.642 0.582 1.00 83.00 92 PHE A C 1
ATOM 739 O O . PHE A 1 92 ? -9.487 4.187 -0.517 1.00 83.00 92 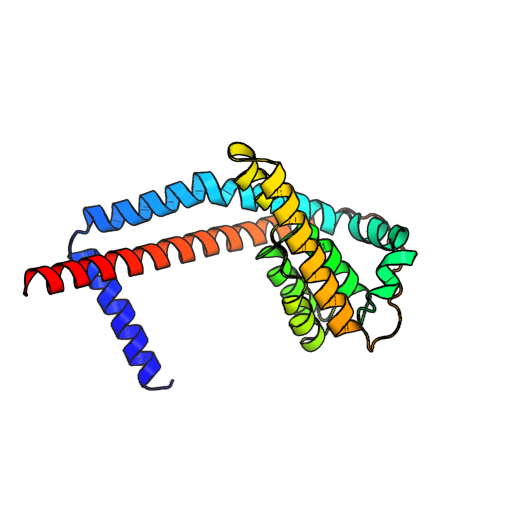PHE A O 1
ATOM 746 N N . THR A 1 93 ? -8.491 3.369 1.323 1.00 80.56 93 THR A N 1
ATOM 747 C CA . THR A 1 93 ? -7.125 3.688 0.881 1.00 80.56 93 THR A CA 1
ATOM 748 C C . THR A 1 93 ? -6.591 2.652 -0.107 1.00 80.56 93 THR A C 1
ATOM 750 O O . THR A 1 93 ? -6.001 3.023 -1.121 1.00 80.56 93 THR A O 1
ATOM 753 N N . GLY A 1 94 ? -6.823 1.365 0.161 1.00 85.62 94 GLY A N 1
ATOM 754 C CA . GLY A 1 94 ? -6.194 0.246 -0.533 1.00 85.62 94 GLY A CA 1
ATOM 755 C C . GLY A 1 94 ? -4.668 0.175 -0.352 1.00 85.62 94 GLY A C 1
ATOM 756 O O . GLY A 1 94 ? -4.040 1.033 0.272 1.00 85.62 94 GLY A O 1
ATOM 757 N N . ASN A 1 95 ? -4.049 -0.855 -0.926 1.00 82.25 95 ASN A N 1
ATOM 758 C CA . ASN A 1 95 ? -2.591 -0.993 -0.991 1.00 82.25 95 ASN A CA 1
ATOM 759 C C . ASN A 1 95 ? -1.980 -0.136 -2.117 1.00 82.25 95 ASN A C 1
ATOM 761 O O . ASN A 1 95 ? -2.600 0.002 -3.172 1.00 82.25 95 ASN A O 1
ATOM 765 N N . PRO A 1 96 ? -0.751 0.398 -1.949 1.00 78.75 96 PRO A N 1
ATOM 766 C CA . PRO A 1 96 ? 0.163 0.227 -0.808 1.00 78.75 96 PRO A CA 1
ATOM 767 C C . PRO A 1 96 ? -0.110 1.170 0.381 1.00 78.75 96 PRO A C 1
ATOM 769 O O . PRO A 1 96 ? 0.566 1.082 1.405 1.00 78.75 96 PRO A O 1
ATOM 772 N N . ALA A 1 97 ? -1.080 2.082 0.269 1.00 79.25 97 ALA A N 1
ATOM 773 C CA . ALA A 1 97 ? -1.337 3.105 1.282 1.00 79.25 97 ALA A CA 1
ATOM 774 C C . ALA A 1 97 ? -1.740 2.522 2.651 1.00 79.25 97 ALA A C 1
AT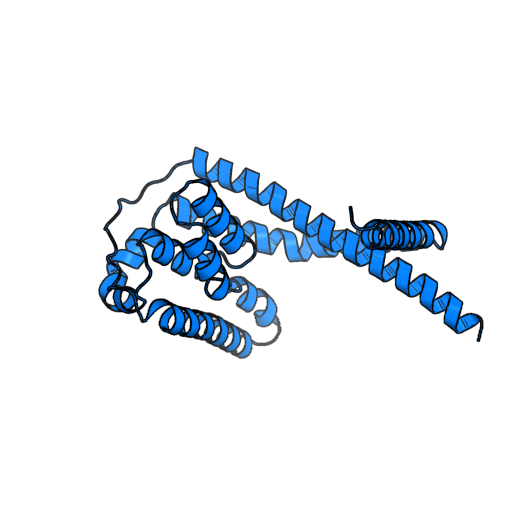OM 776 O O . ALA A 1 97 ? -1.256 3.006 3.672 1.00 79.25 97 ALA A O 1
ATOM 777 N N . SER A 1 98 ? -2.567 1.473 2.703 1.00 87.38 98 SER A N 1
ATOM 778 C CA . SER A 1 98 ? -2.920 0.776 3.952 1.00 87.38 98 SER A CA 1
ATOM 779 C C . SER A 1 98 ? -1.693 0.230 4.689 1.00 87.38 98 SER A C 1
ATOM 781 O O . SER A 1 98 ? -1.567 0.448 5.892 1.00 87.38 98 SER A O 1
ATOM 783 N N . ALA A 1 99 ? -0.743 -0.391 3.983 1.00 89.19 99 ALA A N 1
ATOM 784 C CA . ALA A 1 99 ? 0.500 -0.887 4.578 1.00 89.19 99 ALA A CA 1
ATOM 785 C C . ALA A 1 99 ? 1.348 0.246 5.185 1.00 89.19 99 ALA A C 1
ATOM 787 O O . ALA A 1 99 ? 1.880 0.101 6.286 1.00 89.19 99 ALA A O 1
ATOM 788 N N . VAL A 1 100 ? 1.420 1.401 4.512 1.00 85.31 100 VAL A N 1
ATOM 789 C CA . VAL A 1 100 ? 2.093 2.599 5.045 1.00 85.31 100 VAL A CA 1
ATOM 790 C C . VAL A 1 100 ? 1.391 3.106 6.306 1.00 85.31 100 VAL A C 1
ATOM 792 O O . VAL A 1 100 ? 2.055 3.406 7.295 1.00 85.31 100 VAL A O 1
ATOM 795 N N . ILE A 1 101 ? 0.056 3.154 6.311 1.00 87.12 101 ILE A N 1
ATOM 796 C CA . ILE A 1 101 ? -0.740 3.587 7.470 1.00 87.12 101 ILE A CA 1
ATOM 797 C C . ILE A 1 101 ? -0.532 2.649 8.667 1.00 87.12 101 ILE A C 1
ATOM 799 O O . ILE A 1 101 ? -0.348 3.126 9.787 1.00 87.12 101 ILE A O 1
ATOM 803 N N . ILE A 1 102 ? -0.513 1.332 8.438 1.00 93.06 102 ILE A N 1
ATOM 804 C CA . ILE A 1 102 ? -0.225 0.328 9.473 1.00 93.06 102 ILE A CA 1
ATOM 805 C C . ILE A 1 102 ? 1.186 0.538 10.030 1.00 93.06 102 ILE A C 1
ATOM 807 O O . ILE A 1 102 ? 1.356 0.649 11.244 1.00 93.06 102 ILE A O 1
ATOM 811 N N . GLY A 1 103 ? 2.189 0.666 9.156 1.00 92.81 103 GLY A N 1
ATOM 812 C CA . GLY A 1 103 ? 3.574 0.914 9.562 1.00 92.81 103 GLY A CA 1
ATOM 813 C C . GLY A 1 103 ? 3.734 2.209 10.363 1.00 92.81 103 GLY A C 1
ATOM 814 O O . GLY A 1 103 ? 4.425 2.234 11.378 1.00 92.81 103 GLY A O 1
ATOM 815 N N . GLU A 1 104 ? 3.042 3.282 9.976 1.00 89.12 104 GLU A N 1
ATOM 816 C CA . GLU A 1 104 ? 3.019 4.524 10.750 1.00 89.12 104 GLU A CA 1
ATOM 817 C C . GLU A 1 104 ? 2.362 4.368 12.118 1.00 89.12 104 GLU A C 1
ATOM 819 O O . GLU A 1 104 ? 2.829 4.969 13.086 1.00 89.12 104 GLU A O 1
ATOM 824 N N . ALA A 1 105 ? 1.277 3.601 12.209 1.00 92.19 105 ALA A N 1
ATOM 825 C CA . ALA A 1 105 ? 0.605 3.346 13.474 1.00 92.19 105 ALA A CA 1
ATOM 826 C C . ALA A 1 105 ? 1.506 2.553 14.432 1.00 92.19 105 ALA A C 1
ATOM 828 O O . ALA A 1 105 ? 1.574 2.899 15.611 1.00 92.19 105 ALA A O 1
ATOM 829 N N . VAL A 1 106 ? 2.255 1.572 13.919 1.00 95.81 106 VAL A N 1
ATOM 830 C CA . VAL A 1 106 ? 3.289 0.849 14.679 1.00 95.81 106 VAL A CA 1
ATOM 831 C C . VAL A 1 106 ? 4.399 1.807 15.123 1.00 95.81 106 VAL A C 1
ATOM 833 O O . VAL A 1 106 ? 4.694 1.894 16.311 1.00 95.81 106 VAL A O 1
ATOM 836 N N . ASN A 1 107 ? 4.961 2.601 14.205 1.00 94.19 107 ASN A N 1
ATOM 837 C CA . ASN A 1 107 ? 6.050 3.542 14.508 1.00 94.19 107 ASN A CA 1
ATOM 838 C C . ASN A 1 107 ? 5.650 4.625 15.523 1.00 94.19 107 ASN A C 1
ATOM 840 O O . ASN A 1 107 ? 6.486 5.119 16.275 1.00 94.19 107 ASN A O 1
ATOM 844 N N . LYS A 1 108 ? 4.368 5.006 15.548 1.00 92.56 108 LYS A N 1
ATOM 845 C CA . LYS A 1 108 ? 3.799 5.966 16.506 1.00 92.56 108 LYS A CA 1
ATOM 846 C C . LYS A 1 108 ? 3.299 5.302 17.795 1.00 92.56 108 LYS A C 1
ATOM 848 O O . LYS A 1 108 ? 2.644 5.978 18.584 1.00 92.56 108 LYS A O 1
ATOM 853 N N . ASN A 1 109 ? 3.567 4.010 18.006 1.00 93.56 109 ASN A N 1
ATOM 854 C CA . ASN A 1 109 ? 3.092 3.216 19.146 1.00 93.56 109 ASN A CA 1
ATOM 855 C C . ASN A 1 109 ? 1.563 3.259 19.347 1.00 93.56 109 ASN A C 1
ATOM 857 O O . ASN A 1 109 ? 1.073 3.127 20.466 1.00 93.56 109 ASN A O 1
ATOM 861 N N . LYS A 1 110 ? 0.793 3.459 18.270 1.00 92.19 110 LYS A N 1
ATOM 862 C CA . LYS A 1 110 ? -0.679 3.408 18.308 1.00 92.19 110 LYS A CA 1
ATOM 863 C C . LYS A 1 110 ? -1.208 1.978 18.340 1.00 92.19 110 LYS A C 1
ATOM 865 O O . LYS A 1 110 ? -2.284 1.734 18.875 1.00 92.19 110 LYS A O 1
ATOM 870 N N . ILE A 1 111 ? -0.459 1.060 17.736 1.00 95.12 111 ILE A N 1
ATOM 871 C CA . ILE A 1 111 ? -0.707 -0.381 17.733 1.00 95.12 111 ILE A CA 1
ATOM 872 C C . ILE A 1 111 ? 0.618 -1.105 17.978 1.00 95.12 111 ILE A C 1
ATOM 874 O O . ILE A 1 111 ? 1.687 -0.549 17.714 1.00 95.12 111 ILE A O 1
ATOM 878 N N . SER A 1 112 ? 0.562 -2.339 18.479 1.00 95.44 112 SER A N 1
ATOM 879 C CA . SER A 1 112 ? 1.771 -3.148 18.644 1.00 95.44 112 SER A CA 1
ATOM 880 C C . SER A 1 112 ? 2.299 -3.642 17.290 1.00 95.44 112 SER A C 1
ATOM 882 O O . SER A 1 112 ? 1.557 -3.723 16.311 1.00 95.44 112 SER A O 1
ATOM 884 N N . ILE A 1 113 ? 3.579 -4.030 17.231 1.00 96.00 113 ILE A N 1
ATOM 885 C CA . ILE A 1 113 ? 4.159 -4.685 16.041 1.00 96.00 113 ILE A CA 1
ATOM 886 C C . ILE A 1 113 ? 3.356 -5.945 15.681 1.00 96.00 113 ILE A C 1
ATOM 888 O O . ILE A 1 113 ? 3.120 -6.213 14.505 1.00 96.00 113 ILE A O 1
ATOM 892 N N . ASN A 1 114 ? 2.900 -6.692 16.692 1.00 94.62 114 ASN A N 1
ATOM 893 C CA . ASN A 1 114 ? 2.086 -7.886 16.493 1.00 94.62 114 ASN A CA 1
ATOM 894 C C . ASN A 1 114 ? 0.739 -7.546 15.839 1.00 94.62 114 ASN A C 1
ATOM 896 O O . ASN A 1 114 ? 0.404 -8.129 14.814 1.00 94.62 114 ASN A O 1
ATOM 900 N N . ASP A 1 115 ? 0.016 -6.550 16.362 1.00 93.44 115 ASP A N 1
ATOM 901 C CA . ASP A 1 115 ? -1.255 -6.101 15.774 1.00 93.44 115 ASP A CA 1
ATOM 902 C C . ASP A 1 115 ? -1.063 -5.568 14.349 1.00 93.44 115 ASP A C 1
ATOM 904 O O . ASP A 1 115 ? -1.908 -5.787 13.487 1.00 93.44 115 ASP A O 1
ATOM 908 N N . GLY A 1 116 ? 0.057 -4.886 14.083 1.00 95.06 116 GLY A N 1
ATOM 909 C CA . GLY A 1 116 ? 0.412 -4.426 12.743 1.00 95.06 116 GLY A CA 1
ATOM 910 C C . GLY A 1 116 ? 0.609 -5.582 11.761 1.00 95.06 116 GLY A C 1
ATOM 911 O O . GLY A 1 116 ? 0.055 -5.556 10.664 1.00 95.06 116 GLY A O 1
ATOM 912 N N . ASN A 1 117 ? 1.341 -6.621 12.166 1.00 94.38 117 ASN A N 1
ATOM 913 C CA . ASN A 1 117 ? 1.542 -7.818 11.349 1.00 94.38 117 ASN A CA 1
ATOM 914 C C . ASN A 1 117 ? 0.233 -8.579 11.102 1.00 94.38 117 ASN A C 1
ATOM 916 O O . ASN A 1 117 ? 0.004 -9.046 9.989 1.00 94.38 117 ASN A O 1
ATOM 920 N N . GLU A 1 118 ? -0.637 -8.672 12.110 1.00 93.44 118 GLU A N 1
ATOM 921 C CA . GLU A 1 118 ? -1.972 -9.256 11.957 1.00 93.44 118 GLU A CA 1
ATOM 922 C C . GLU A 1 118 ? -2.834 -8.436 10.992 1.00 93.44 118 GLU A C 1
ATOM 924 O O . GLU A 1 118 ? -3.389 -8.986 10.040 1.00 93.44 118 GLU A O 1
ATOM 929 N N . LEU A 1 119 ? -2.866 -7.108 11.152 1.00 95.06 119 LEU A N 1
ATOM 930 C CA . LEU A 1 119 ? -3.587 -6.207 10.252 1.00 95.06 119 LEU A CA 1
ATOM 931 C C . LEU A 1 119 ? -3.157 -6.377 8.796 1.00 95.06 119 LEU A C 1
ATOM 933 O O . LEU A 1 119 ? -4.017 -6.371 7.921 1.00 95.06 119 LEU A O 1
ATOM 937 N N . LEU A 1 120 ? -1.867 -6.571 8.511 1.00 93.75 120 LEU A N 1
ATOM 938 C CA . LEU A 1 120 ? -1.388 -6.766 7.137 1.00 93.75 120 LEU A CA 1
ATOM 939 C C . LEU A 1 120 ? -2.016 -7.984 6.439 1.00 93.75 120 LEU A C 1
ATOM 941 O O . LEU A 1 120 ? -2.136 -7.971 5.214 1.00 93.75 120 LEU A O 1
ATOM 945 N N . LYS A 1 121 ? -2.463 -9.007 7.182 1.00 92.75 121 LYS A N 1
ATOM 946 C CA . LYS A 1 121 ? -3.101 -10.201 6.602 1.00 92.75 121 LYS A CA 1
ATOM 947 C C . LYS A 1 121 ? -4.468 -9.903 5.988 1.00 92.75 121 LYS A C 1
ATOM 949 O O . LYS A 1 121 ? -4.839 -10.540 5.007 1.00 92.75 121 LYS A O 1
ATOM 954 N N . TYR A 1 122 ? -5.222 -8.968 6.567 1.00 92.62 122 TYR A N 1
ATOM 955 C CA . TYR A 1 122 ? -6.634 -8.755 6.226 1.00 92.62 122 TYR A CA 1
ATOM 956 C C . TYR A 1 122 ? -7.018 -7.286 5.979 1.00 92.62 122 TYR A C 1
ATOM 958 O O . TYR A 1 122 ? -8.153 -6.995 5.629 1.00 92.62 122 TYR A O 1
ATOM 966 N N . ALA A 1 123 ? -6.097 -6.334 6.122 1.00 92.50 123 ALA A N 1
ATOM 967 C CA . ALA A 1 123 ? -6.263 -4.938 5.698 1.00 92.50 123 ALA A CA 1
ATOM 968 C C . ALA A 1 123 ? -5.665 -4.685 4.297 1.00 92.50 123 ALA A C 1
ATOM 970 O O . ALA A 1 123 ? -5.404 -3.549 3.892 1.00 92.50 123 ALA A O 1
ATOM 971 N N . SER A 1 124 ? -5.444 -5.766 3.549 1.00 87.06 124 SER A N 1
ATOM 972 C CA . SER A 1 124 ? -4.868 -5.763 2.212 1.00 87.06 124 SER A CA 1
ATOM 973 C C . SER A 1 124 ? -5.982 -5.637 1.167 1.00 87.06 124 SER A C 1
ATOM 975 O O . SER A 1 124 ? -6.367 -6.597 0.498 1.00 87.06 124 SER A O 1
ATOM 977 N N . PHE A 1 125 ? -6.560 -4.442 1.058 1.00 86.81 125 PHE A N 1
ATOM 978 C CA . PHE A 1 125 ? -7.612 -4.172 0.080 1.00 86.81 125 PHE A CA 1
ATOM 979 C C . PHE A 1 125 ? -7.026 -3.652 -1.234 1.00 86.81 125 PHE A C 1
ATOM 981 O O . PHE A 1 125 ? -6.115 -2.821 -1.255 1.00 86.81 125 PHE A O 1
ATOM 988 N N . LEU A 1 126 ? -7.611 -4.082 -2.349 1.00 83.75 126 LEU A N 1
ATOM 989 C CA . LEU A 1 126 ? -7.598 -3.269 -3.558 1.00 83.75 126 LEU A CA 1
ATOM 990 C C . LEU A 1 126 ? -8.648 -2.175 -3.388 1.00 83.75 126 LEU A C 1
ATOM 992 O O . LEU A 1 126 ? -9.763 -2.449 -2.944 1.00 83.75 126 LEU A O 1
ATOM 996 N N . ASN A 1 127 ? -8.295 -0.943 -3.745 1.00 79.94 127 ASN A N 1
ATOM 997 C CA . ASN A 1 127 ? -9.231 0.168 -3.660 1.00 79.94 127 ASN A CA 1
ATOM 998 C C . ASN A 1 127 ? -10.466 -0.131 -4.545 1.00 79.94 127 ASN A C 1
ATOM 1000 O O . ASN A 1 127 ? -10.291 -0.386 -5.742 1.00 79.94 127 ASN A O 1
ATOM 1004 N N . PRO A 1 128 ? -11.703 -0.091 -4.013 1.00 82.81 128 PRO A N 1
ATOM 1005 C CA . PRO A 1 128 ? -12.904 -0.371 -4.792 1.00 82.81 128 PRO A CA 1
ATOM 1006 C C . PRO A 1 128 ? -13.023 0.493 -6.045 1.00 82.81 128 PRO A C 1
ATOM 1008 O O . PRO A 1 128 ? -13.411 0.003 -7.102 1.00 82.81 128 PRO A O 1
ATOM 1011 N N . LEU A 1 129 ? -12.624 1.764 -5.952 1.00 77.75 129 LEU A N 1
ATOM 1012 C CA . LEU A 1 129 ? -12.629 2.673 -7.091 1.00 77.75 129 LEU A CA 1
ATOM 1013 C C . LEU A 1 129 ? -11.544 2.321 -8.111 1.00 77.75 129 LEU A C 1
ATOM 1015 O O . LEU A 1 129 ? -11.782 2.492 -9.298 1.00 77.75 129 LEU A O 1
ATOM 1019 N N . PHE A 1 130 ? -10.391 1.788 -7.694 1.00 78.44 130 PHE A N 1
ATOM 1020 C CA . PHE A 1 130 ? -9.386 1.279 -8.635 1.00 78.44 130 PHE A CA 1
ATOM 1021 C C . PHE A 1 130 ? -9.935 0.096 -9.439 1.00 78.44 130 PHE A C 1
ATOM 1023 O O . PHE A 1 130 ? -9.831 0.089 -10.665 1.00 78.44 130 PHE A O 1
ATOM 1030 N N . ILE A 1 131 ? -10.579 -0.863 -8.764 1.00 85.38 131 ILE A N 1
ATOM 1031 C CA . ILE A 1 131 ? -11.230 -1.998 -9.430 1.00 85.38 131 ILE A CA 1
ATOM 1032 C C . ILE A 1 131 ? -12.294 -1.490 -10.408 1.00 85.38 131 ILE A C 1
ATOM 1034 O O . ILE A 1 131 ? -12.312 -1.916 -11.561 1.00 85.38 131 ILE A O 1
ATOM 1038 N N . ILE A 1 132 ? -13.152 -0.561 -9.970 1.00 84.44 132 ILE A N 1
ATOM 1039 C CA . ILE A 1 132 ? -14.196 0.024 -10.818 1.00 84.44 132 ILE A CA 1
ATOM 1040 C C . ILE A 1 132 ? -13.574 0.725 -12.022 1.00 84.44 132 ILE A C 1
ATOM 1042 O O . ILE A 1 132 ? -13.900 0.358 -13.140 1.00 84.44 132 ILE A O 1
ATOM 1046 N N . SER A 1 133 ? -12.645 1.660 -11.837 1.00 76.38 133 SER A N 1
ATOM 1047 C CA . SER A 1 133 ? -12.037 2.415 -12.939 1.00 76.38 133 SER A CA 1
ATOM 1048 C C . SER A 1 133 ? -11.306 1.529 -13.948 1.00 76.38 133 SER A C 1
ATOM 1050 O O . SER A 1 133 ? -11.379 1.790 -15.145 1.00 76.38 133 SER A O 1
ATOM 1052 N N . PHE A 1 134 ? -10.622 0.475 -13.491 1.00 79.81 134 PHE A N 1
ATOM 1053 C CA . PHE A 1 134 ? -9.915 -0.450 -14.378 1.00 79.81 134 PHE A CA 1
ATOM 1054 C C . PHE A 1 134 ? -10.880 -1.318 -15.197 1.00 79.81 134 PHE A C 1
ATOM 1056 O O . PHE A 1 134 ? -10.673 -1.524 -16.390 1.00 79.81 134 PHE A O 1
ATOM 1063 N N . TRP A 1 135 ? -11.952 -1.816 -14.575 1.00 83.31 135 TRP A N 1
ATOM 1064 C CA . TRP A 1 135 ? -12.883 -2.757 -15.208 1.00 83.31 135 TRP A CA 1
ATOM 1065 C C . TRP A 1 135 ? -14.104 -2.098 -15.856 1.00 83.31 135 TRP A C 1
ATOM 1067 O O . TRP A 1 135 ? -14.778 -2.742 -16.657 1.00 83.31 135 TRP A O 1
ATOM 1077 N N . MET A 1 136 ? -14.393 -0.832 -15.557 1.00 78.50 136 MET A N 1
ATOM 1078 C CA . MET A 1 136 ? -15.538 -0.091 -16.094 1.00 78.50 136 MET A CA 1
ATOM 1079 C C . MET A 1 136 ? -15.556 -0.024 -17.630 1.00 78.50 136 MET A C 1
ATOM 1081 O O . MET A 1 136 ? -16.634 -0.238 -18.183 1.00 78.50 136 MET A O 1
ATOM 1085 N N . PRO A 1 137 ? -14.424 0.173 -18.341 1.00 83.00 137 PRO A N 1
ATOM 1086 C CA . PRO A 1 137 ? -14.403 0.119 -19.806 1.00 83.00 137 PRO A CA 1
ATOM 1087 C C . PRO A 1 137 ? -14.727 -1.266 -20.386 1.00 83.00 137 PRO A C 1
ATOM 1089 O O . PRO A 1 137 ? -15.093 -1.367 -21.553 1.00 83.00 137 PRO A O 1
ATOM 1092 N N . HIS A 1 138 ? -14.586 -2.330 -19.591 1.00 86.31 138 HIS A N 1
ATOM 1093 C CA . HIS A 1 138 ? -14.822 -3.706 -20.021 1.00 86.31 138 HIS A CA 1
ATOM 1094 C C . HIS A 1 138 ? -16.224 -4.190 -19.631 1.00 86.31 138 HIS A C 1
ATOM 1096 O O . HIS A 1 138 ? -17.008 -4.578 -20.494 1.00 86.31 138 HIS A O 1
ATOM 1102 N N . ASN A 1 139 ? -16.543 -4.201 -18.329 1.00 90.44 139 ASN A N 1
ATOM 1103 C CA . ASN A 1 139 ? -17.855 -4.570 -17.795 1.00 90.44 139 ASN A CA 1
ATOM 1104 C C . ASN A 1 139 ? -17.981 -4.221 -16.298 1.00 90.44 139 ASN A C 1
ATOM 1106 O O . ASN A 1 139 ? -17.293 -4.796 -15.448 1.00 90.44 139 ASN A O 1
ATOM 1110 N N . ILE A 1 140 ? -18.944 -3.364 -15.948 1.00 90.50 140 ILE A N 1
ATOM 1111 C CA . ILE A 1 140 ? -19.191 -2.961 -14.554 1.00 90.50 140 ILE A CA 1
ATOM 1112 C C . ILE A 1 140 ? -19.598 -4.129 -13.641 1.00 90.50 140 ILE A C 1
ATOM 1114 O O . ILE A 1 140 ? -19.281 -4.115 -12.453 1.00 90.50 140 ILE A O 1
ATOM 1118 N N . LYS A 1 141 ? -20.252 -5.177 -14.167 1.00 94.06 141 LYS A N 1
ATOM 1119 C CA . LYS A 1 141 ? -20.662 -6.338 -13.359 1.00 94.06 141 LYS A CA 1
ATOM 1120 C C . LYS A 1 141 ? -19.450 -7.071 -12.786 1.00 94.06 141 LYS A C 1
ATOM 1122 O O . LYS A 1 141 ? -19.454 -7.409 -11.606 1.00 94.06 141 LYS A O 1
ATOM 1127 N N . TYR A 1 142 ? -18.400 -7.269 -13.587 1.00 92.38 142 TYR A N 1
ATOM 1128 C CA . TYR A 1 142 ? -17.169 -7.911 -13.113 1.00 92.38 142 TYR A CA 1
ATOM 1129 C C . TYR A 1 142 ? -16.436 -7.043 -12.095 1.00 92.38 142 TYR A C 1
ATOM 1131 O O . TYR A 1 142 ? -15.961 -7.567 -11.090 1.00 92.38 142 TYR A O 1
ATOM 1139 N N . ALA A 1 143 ? -16.427 -5.723 -12.294 1.00 90.19 143 ALA A N 1
ATOM 1140 C CA . ALA A 1 143 ? -15.873 -4.797 -11.314 1.00 90.19 143 ALA A CA 1
ATOM 1141 C C . ALA A 1 143 ? -16.555 -4.946 -9.944 1.00 90.19 143 ALA A C 1
ATOM 1143 O O . ALA A 1 143 ? -15.883 -5.102 -8.928 1.00 90.19 143 ALA A O 1
ATOM 1144 N N . LEU A 1 144 ? -17.892 -4.963 -9.916 1.00 92.50 144 LEU A N 1
ATOM 1145 C CA . LEU A 1 144 ? -18.664 -5.098 -8.678 1.00 92.50 144 LEU A CA 1
ATOM 1146 C C . LEU A 1 144 ? -18.454 -6.457 -7.999 1.00 92.50 144 LEU A C 1
ATOM 1148 O O . LEU A 1 144 ? -18.315 -6.506 -6.778 1.00 92.50 144 LEU A O 1
ATOM 1152 N N . ILE A 1 145 ? -18.381 -7.547 -8.771 1.00 94.75 145 ILE A N 1
ATOM 1153 C CA . ILE A 1 145 ? -18.063 -8.881 -8.235 1.00 94.75 145 ILE A CA 1
ATOM 1154 C C . ILE A 1 145 ? -16.672 -8.876 -7.593 1.00 94.75 145 ILE A C 1
ATOM 1156 O O . ILE A 1 145 ? -16.518 -9.349 -6.469 1.00 94.75 145 ILE A O 1
ATOM 1160 N N . LEU A 1 146 ? -15.667 -8.306 -8.264 1.00 91.94 146 LEU A N 1
ATOM 1161 C CA . LEU A 1 146 ? -14.301 -8.230 -7.741 1.00 91.94 146 LEU A CA 1
ATOM 1162 C C . LEU A 1 146 ? -14.220 -7.401 -6.457 1.00 91.94 146 LEU A C 1
ATOM 1164 O O . LEU A 1 146 ? -13.585 -7.843 -5.498 1.00 91.94 146 LEU A O 1
ATOM 1168 N N . VAL A 1 147 ? -14.898 -6.247 -6.413 1.00 92.25 147 VAL A N 1
ATOM 1169 C CA . VAL A 1 147 ? -15.021 -5.423 -5.199 1.00 92.25 147 VAL A CA 1
ATOM 1170 C C . VAL A 1 147 ? -15.644 -6.236 -4.067 1.00 92.25 147 VAL A C 1
ATOM 1172 O O . VAL A 1 147 ? -15.095 -6.273 -2.966 1.00 92.25 147 VAL A O 1
ATOM 1175 N N . PHE A 1 148 ? -16.761 -6.919 -4.332 1.00 94.31 148 PHE A N 1
ATOM 1176 C CA . PHE A 1 148 ? -17.457 -7.713 -3.325 1.00 94.31 148 PHE A CA 1
ATOM 1177 C C . PHE A 1 148 ? -16.576 -8.836 -2.778 1.00 94.31 148 PHE A C 1
ATOM 1179 O O . PHE A 1 148 ? -16.431 -8.952 -1.565 1.00 94.31 148 PHE A O 1
ATOM 1186 N N . VAL A 1 149 ? -15.944 -9.624 -3.652 1.00 94.31 149 VAL A N 1
ATOM 1187 C CA . VAL A 1 149 ? -15.073 -10.735 -3.245 1.00 94.31 149 VAL A CA 1
ATOM 1188 C C . VAL A 1 149 ? -13.875 -10.231 -2.437 1.00 94.31 149 VAL A C 1
ATOM 1190 O O . VAL A 1 149 ? -13.548 -10.826 -1.413 1.00 94.31 149 VAL A O 1
ATOM 1193 N N . HIS A 1 150 ? -13.252 -9.115 -2.834 1.00 91.56 150 HIS A N 1
ATOM 1194 C CA . HIS A 1 150 ? -12.124 -8.537 -2.093 1.00 91.56 150 HIS A CA 1
ATOM 1195 C C . HIS A 1 150 ? -12.522 -8.029 -0.709 1.00 91.56 150 HIS A C 1
ATOM 1197 O O . HIS A 1 150 ? -11.797 -8.254 0.263 1.00 91.56 150 HIS A O 1
ATOM 1203 N N . ILE A 1 151 ? -13.663 -7.344 -0.603 1.00 92.69 151 ILE A N 1
ATOM 1204 C CA . ILE A 1 151 ? -14.142 -6.850 0.688 1.00 92.69 151 ILE A CA 1
ATOM 1205 C C . ILE A 1 151 ? -14.557 -8.031 1.568 1.00 92.69 151 ILE A C 1
ATOM 1207 O O . ILE A 1 151 ? -14.081 -8.150 2.694 1.00 92.69 151 ILE A O 1
ATOM 1211 N N . ALA A 1 152 ? -15.383 -8.939 1.049 1.00 94.31 152 ALA A N 1
ATOM 1212 C CA . ALA A 1 152 ? -15.870 -10.096 1.791 1.00 94.31 152 ALA A CA 1
ATOM 1213 C C . ALA A 1 152 ? -14.724 -11.003 2.265 1.00 94.31 152 ALA A C 1
ATOM 1215 O O . ALA A 1 152 ? -14.713 -11.400 3.427 1.00 94.31 152 ALA A O 1
ATOM 1216 N N . GLY A 1 153 ? -13.733 -11.279 1.410 1.00 94.69 153 GLY A N 1
ATOM 1217 C CA . GLY A 1 153 ? -12.571 -12.098 1.760 1.00 94.69 153 GLY A CA 1
ATOM 1218 C C . GLY A 1 153 ? -11.781 -11.523 2.936 1.00 94.69 153 GLY A C 1
ATOM 1219 O O . GLY A 1 153 ? -11.549 -12.218 3.923 1.00 94.69 153 GLY A O 1
ATOM 1220 N N . ASN A 1 154 ? -11.449 -10.232 2.886 1.00 94.44 154 ASN A N 1
ATOM 1221 C CA . ASN A 1 154 ? -10.741 -9.556 3.975 1.00 94.44 154 ASN A CA 1
ATOM 1222 C C . ASN A 1 154 ? -11.566 -9.508 5.276 1.00 94.44 154 ASN A C 1
ATOM 1224 O O . ASN A 1 154 ? -11.022 -9.703 6.361 1.00 94.44 154 ASN A O 1
ATOM 1228 N N . PHE A 1 155 ? -12.889 -9.327 5.191 1.00 94.50 155 PHE A N 1
ATOM 1229 C CA . PHE A 1 155 ? -13.772 -9.418 6.362 1.00 94.50 155 PHE A CA 1
ATOM 1230 C C . PHE A 1 155 ? -13.798 -10.824 6.974 1.00 94.50 155 PHE A C 1
ATOM 1232 O O . PHE A 1 155 ? -13.775 -10.948 8.198 1.00 94.50 155 PHE A O 1
ATOM 1239 N N . LEU A 1 156 ? -13.829 -11.879 6.156 1.00 94.62 156 LEU A N 1
ATOM 1240 C CA . LEU A 1 156 ? -13.806 -13.260 6.642 1.00 94.62 156 LEU A CA 1
ATOM 1241 C C . LEU A 1 156 ? -12.499 -13.579 7.371 1.00 94.62 156 LEU A C 1
ATOM 1243 O O . LEU A 1 156 ? -12.544 -14.149 8.462 1.00 94.62 156 LEU A O 1
ATOM 1247 N N . ILE A 1 157 ? -11.356 -13.165 6.814 1.00 94.75 157 ILE A N 1
ATOM 1248 C CA . ILE A 1 157 ? -10.053 -13.334 7.472 1.00 94.75 157 ILE A CA 1
ATOM 1249 C C . ILE A 1 157 ? -10.036 -12.553 8.792 1.00 94.75 157 ILE A C 1
ATOM 1251 O O . ILE A 1 157 ? -9.704 -13.125 9.827 1.00 94.75 157 ILE A O 1
ATOM 1255 N N . ALA A 1 158 ? -10.489 -11.294 8.798 1.00 94.50 158 ALA A N 1
ATOM 1256 C CA . ALA A 1 158 ? -10.556 -10.489 10.017 1.00 94.50 158 ALA A CA 1
ATOM 1257 C C . ALA A 1 158 ? -11.425 -11.143 11.107 1.00 94.50 158 ALA A C 1
ATOM 1259 O O . ALA A 1 158 ? -11.030 -11.163 12.267 1.00 94.50 158 ALA A O 1
ATOM 1260 N N . ILE A 1 159 ? -12.587 -11.710 10.756 1.00 93.62 159 ILE A N 1
ATOM 1261 C CA . ILE A 1 159 ? -13.448 -12.437 11.707 1.00 93.62 159 ILE A CA 1
ATOM 1262 C C . ILE A 1 159 ? -12.733 -13.675 12.253 1.00 93.62 159 ILE A C 1
ATOM 1264 O O . ILE A 1 159 ? -12.807 -13.948 13.453 1.00 93.62 159 ILE A O 1
ATOM 1268 N N . PHE A 1 160 ? -12.069 -14.438 11.383 1.00 94.12 160 PHE A N 1
ATOM 1269 C CA . PHE A 1 160 ? -11.409 -15.678 11.767 1.00 94.12 160 PHE A CA 1
ATOM 1270 C C . PHE A 1 160 ? -10.228 -15.427 12.706 1.00 94.12 160 PHE A C 1
ATOM 1272 O O . PHE A 1 160 ? -10.161 -16.081 13.748 1.00 94.12 160 PHE A O 1
ATOM 1279 N N . GLU A 1 161 ? -9.350 -14.480 12.374 1.00 92.94 161 GLU A N 1
ATOM 1280 C CA . GLU A 1 161 ? -8.165 -14.137 13.173 1.00 92.94 161 GLU A CA 1
ATOM 1281 C C . GLU A 1 161 ? -8.559 -13.505 14.519 1.00 92.94 161 GLU A C 1
ATOM 1283 O O . GLU A 1 161 ? -8.053 -13.886 15.573 1.00 92.94 161 GLU A O 1
ATOM 1288 N N . ASN A 1 162 ? -9.551 -12.609 14.527 1.00 92.94 162 ASN A N 1
ATOM 1289 C CA . ASN A 1 162 ? -9.918 -11.851 15.726 1.00 92.94 162 ASN A CA 1
ATOM 1290 C C . ASN A 1 162 ? -10.936 -12.551 16.644 1.00 92.94 162 ASN A C 1
ATOM 1292 O O . ASN A 1 162 ? -11.312 -12.009 17.686 1.00 92.94 162 ASN A O 1
ATOM 1296 N N . ARG A 1 163 ? -11.415 -13.756 16.307 1.00 88.06 163 ARG A N 1
ATOM 1297 C CA . ARG A 1 163 ? -12.514 -14.425 17.036 1.00 88.06 163 ARG A CA 1
ATOM 1298 C C . ARG A 1 163 ? -12.282 -14.580 18.543 1.00 88.06 163 ARG A C 1
ATOM 1300 O O . ARG A 1 163 ? -13.255 -14.585 19.298 1.00 88.06 163 ARG A O 1
ATOM 1307 N N . GLY A 1 164 ? -11.029 -14.720 18.977 1.00 87.12 164 GLY A N 1
ATOM 1308 C CA . GLY A 1 164 ? -10.657 -14.929 20.382 1.00 87.12 164 GLY A CA 1
ATOM 1309 C C . GLY A 1 164 ? -10.702 -13.666 21.247 1.00 87.12 164 GLY A C 1
ATOM 1310 O O . GLY A 1 164 ? -10.705 -13.762 22.470 1.00 87.12 164 GLY A O 1
ATOM 1311 N N . ASN A 1 165 ? -10.775 -12.491 20.628 1.00 91.00 165 ASN A N 1
ATOM 1312 C CA . ASN A 1 165 ? -10.692 -11.211 21.317 1.00 91.00 165 ASN A CA 1
ATOM 1313 C C . ASN A 1 165 ? -12.060 -10.750 21.861 1.00 91.00 165 ASN A C 1
ATOM 1315 O O . ASN A 1 165 ? -13.120 -11.171 21.373 1.00 91.00 165 ASN A O 1
ATOM 1319 N N . PRO A 1 166 ? -12.082 -9.844 22.855 1.00 90.00 166 PRO A N 1
ATOM 1320 C CA . PRO A 1 166 ? -13.313 -9.193 23.287 1.00 90.00 166 PRO A CA 1
ATOM 1321 C C . PRO A 1 166 ? -13.916 -8.321 22.173 1.00 90.00 166 PRO A C 1
ATOM 1323 O O . PRO A 1 166 ? -13.251 -7.917 21.221 1.00 90.00 166 PRO A O 1
ATOM 1326 N N . LYS A 1 167 ? -15.208 -7.991 22.301 1.00 90.06 167 LYS A N 1
ATOM 1327 C CA . LYS A 1 167 ? -15.875 -7.072 21.366 1.00 90.06 167 LYS A CA 1
ATOM 1328 C C . LYS A 1 167 ? -15.202 -5.700 21.403 1.00 90.06 167 LYS A C 1
ATOM 1330 O O . LYS A 1 167 ? -15.098 -5.093 22.471 1.00 90.06 167 LYS A O 1
ATOM 1335 N N . THR A 1 168 ? -14.821 -5.194 20.236 1.00 90.19 168 THR A N 1
ATOM 1336 C CA . THR A 1 168 ? -14.200 -3.873 20.098 1.00 90.19 168 THR A CA 1
ATOM 1337 C C . THR A 1 168 ? -15.209 -2.781 20.424 1.00 90.19 168 THR A C 1
ATOM 1339 O O . THR A 1 168 ? -16.372 -2.857 20.022 1.00 90.19 168 THR A O 1
ATOM 1342 N N . LYS A 1 169 ? -14.773 -1.752 21.149 1.00 87.25 169 LYS A N 1
ATOM 1343 C CA . LYS A 1 169 ? -15.580 -0.562 21.426 1.00 87.25 169 LYS A CA 1
ATOM 1344 C C . LYS A 1 169 ? -15.089 0.579 20.541 1.00 87.25 169 LYS A C 1
ATOM 1346 O O . LYS A 1 169 ? -13.925 0.946 20.635 1.00 87.25 169 LYS A O 1
ATOM 1351 N N . ALA A 1 170 ? -15.972 1.130 19.713 1.00 85.44 170 ALA A N 1
ATOM 1352 C CA . ALA A 1 170 ? -15.704 2.367 18.988 1.00 85.44 170 ALA A CA 1
ATOM 1353 C C . ALA A 1 170 ? -16.064 3.586 19.844 1.00 85.44 170 ALA A C 1
ATOM 1355 O O . ALA A 1 170 ? -17.175 3.660 20.385 1.00 85.44 170 ALA A O 1
ATOM 1356 N N . LEU A 1 171 ? -15.151 4.549 19.946 1.00 82.44 171 LEU A N 1
ATOM 1357 C CA . LEU A 1 171 ? -15.379 5.812 20.631 1.00 82.44 171 LEU A CA 1
ATOM 1358 C C . LEU A 1 171 ? -15.855 6.869 19.633 1.00 82.44 171 LEU A C 1
ATOM 1360 O O . LEU A 1 171 ? -15.445 6.925 18.475 1.00 82.44 171 LEU A O 1
ATOM 1364 N N . LYS A 1 172 ? -16.741 7.754 20.093 1.00 83.12 172 LYS A N 1
ATOM 1365 C CA . LYS A 1 172 ? -17.170 8.902 19.295 1.00 83.12 172 LYS A CA 1
ATOM 1366 C C . LYS A 1 172 ? -16.075 9.964 19.337 1.00 83.12 172 LYS A C 1
ATOM 1368 O O . LYS A 1 172 ? -15.926 10.645 20.349 1.00 83.12 172 LYS A O 1
ATOM 1373 N N . LYS A 1 173 ? -15.340 10.137 18.239 1.00 83.06 173 LYS A N 1
ATOM 1374 C CA . LYS A 1 173 ? -14.351 11.218 18.094 1.00 83.06 173 LYS A CA 1
ATOM 1375 C C . LYS A 1 173 ? -14.960 12.416 17.338 1.00 83.06 173 LYS A C 1
ATOM 1377 O O . LYS A 1 173 ? -15.824 12.217 16.476 1.00 83.06 173 LYS A O 1
ATOM 1382 N N . PRO A 1 174 ? -14.581 13.667 17.668 1.00 80.69 174 PRO A N 1
ATOM 1383 C CA . PRO A 1 174 ? -15.034 14.841 16.927 1.00 80.69 174 PRO A CA 1
ATOM 1384 C C . PRO A 1 174 ? -14.440 14.858 15.512 1.00 80.69 174 PRO A C 1
ATOM 1386 O O . PRO A 1 174 ? -13.344 14.345 15.288 1.00 80.69 174 PRO A O 1
ATOM 1389 N N . ILE A 1 175 ? -15.165 15.474 14.572 1.00 82.94 175 ILE A N 1
ATOM 1390 C CA . ILE A 1 175 ? -14.617 15.803 13.250 1.00 82.94 175 ILE A CA 1
ATOM 1391 C C . ILE A 1 175 ? -13.565 16.887 13.470 1.00 82.94 175 ILE A C 1
ATOM 1393 O O . ILE A 1 175 ? -13.834 17.886 14.136 1.00 82.94 175 ILE A O 1
ATOM 1397 N N . THR A 1 176 ? -12.380 16.678 12.919 1.00 86.62 176 THR A N 1
ATOM 1398 C CA . THR A 1 176 ? -11.269 17.638 12.952 1.00 86.62 176 THR A CA 1
ATOM 1399 C C . THR A 1 176 ? -10.836 17.927 11.530 1.00 86.62 176 THR A C 1
ATOM 1401 O O . THR A 1 176 ? -11.184 17.168 10.649 1.00 86.62 176 THR A O 1
ATOM 1404 N N . PHE A 1 177 ? -10.084 18.986 11.272 1.00 85.38 177 PHE A N 1
ATOM 1405 C CA . PHE A 1 177 ? -9.404 19.161 9.990 1.00 85.38 177 PHE A CA 1
ATOM 1406 C C . PHE A 1 177 ? -8.112 19.931 10.236 1.00 85.38 177 PHE A C 1
ATOM 1408 O O . PHE A 1 177 ? -8.085 20.852 11.051 1.00 85.38 177 PHE A O 1
ATOM 1415 N N . SER A 1 178 ? -7.037 19.539 9.560 1.00 86.88 178 SER A N 1
ATOM 1416 C CA . SER A 1 178 ? -5.724 20.165 9.698 1.00 86.88 178 SER A CA 1
ATOM 1417 C C . SER A 1 178 ? -5.035 20.212 8.343 1.00 86.88 178 SER A C 1
ATOM 1419 O O . SER A 1 178 ? -4.629 19.181 7.805 1.00 86.88 178 SER A O 1
ATOM 1421 N N . LEU A 1 179 ? -4.850 21.427 7.822 1.00 86.38 179 LEU A N 1
ATOM 1422 C CA . LEU A 1 179 ? -4.117 21.657 6.575 1.00 86.38 179 LEU A CA 1
ATOM 1423 C C . LEU A 1 179 ? -2.683 21.124 6.655 1.00 86.38 179 LEU A C 1
ATOM 1425 O O . LEU A 1 179 ? -2.196 20.534 5.697 1.00 86.38 179 LEU A O 1
ATOM 1429 N N . ASN A 1 180 ? -2.027 21.259 7.810 1.00 87.56 180 ASN A N 1
ATOM 1430 C CA . ASN A 1 180 ? -0.658 20.778 8.000 1.00 87.56 180 ASN A CA 1
ATOM 1431 C C . ASN A 1 180 ? -0.566 19.255 7.844 1.00 87.56 180 ASN A C 1
ATOM 1433 O O . ASN A 1 180 ? 0.344 18.742 7.201 1.00 87.56 180 ASN A O 1
ATOM 1437 N N . GLU A 1 181 ? -1.524 18.515 8.396 1.00 83.12 181 GLU A N 1
ATOM 1438 C CA . GLU A 1 181 ? -1.588 17.061 8.233 1.00 83.12 181 GLU A CA 1
ATOM 1439 C C . GLU A 1 181 ? -1.929 16.642 6.795 1.00 83.12 181 GLU A C 1
ATOM 1441 O O . GLU A 1 181 ? -1.385 15.648 6.304 1.00 83.12 181 GLU A O 1
ATOM 1446 N N . LEU A 1 182 ? -2.776 17.409 6.099 1.00 85.25 182 LEU A N 1
ATOM 1447 C CA . LEU A 1 182 ? -3.055 17.199 4.678 1.00 85.25 182 LEU A CA 1
ATOM 1448 C C . LEU A 1 182 ? -1.779 17.376 3.838 1.00 85.25 182 LEU A C 1
ATOM 1450 O O . LEU A 1 182 ? -1.428 16.480 3.073 1.00 85.25 182 LEU A O 1
ATOM 1454 N N . PHE A 1 183 ? -1.036 18.470 4.035 1.00 87.69 183 PHE A N 1
ATOM 1455 C CA . PHE A 1 183 ? 0.243 18.706 3.353 1.00 87.69 183 PHE A CA 1
ATOM 1456 C C . PHE A 1 183 ? 1.300 17.655 3.702 1.00 87.69 183 PHE A C 1
ATOM 1458 O O . PHE A 1 183 ? 2.017 17.182 2.823 1.00 87.69 183 PHE A O 1
ATOM 1465 N N . ASN A 1 184 ? 1.361 17.214 4.960 1.00 85.75 184 ASN A N 1
ATOM 1466 C CA . ASN A 1 184 ? 2.248 16.121 5.358 1.00 85.75 184 ASN A CA 1
ATOM 1467 C C . ASN A 1 184 ? 1.904 14.815 4.635 1.00 85.75 184 ASN A C 1
ATOM 1469 O O . ASN A 1 184 ? 2.801 14.069 4.245 1.00 85.75 184 ASN A O 1
ATOM 1473 N N . SER A 1 185 ? 0.616 14.537 4.437 1.00 82.94 185 SER A N 1
ATOM 1474 C CA . SER A 1 185 ? 0.169 13.373 3.670 1.00 82.94 185 SER A CA 1
ATOM 1475 C C . SER A 1 185 ? 0.544 13.520 2.191 1.00 82.94 185 SER A C 1
ATOM 1477 O O . SER A 1 185 ? 1.085 12.583 1.608 1.00 82.94 185 SER A O 1
ATOM 1479 N N . LEU A 1 186 ? 0.371 14.712 1.607 1.00 84.81 186 LEU A N 1
ATOM 1480 C CA . LEU A 1 186 ? 0.793 15.022 0.235 1.00 84.81 186 LEU A CA 1
ATOM 1481 C C . LEU A 1 186 ? 2.300 14.809 0.013 1.00 84.81 186 LEU A C 1
ATOM 1483 O O . LEU A 1 186 ? 2.702 14.185 -0.967 1.00 84.81 186 LEU A O 1
ATOM 1487 N N . ASN A 1 187 ? 3.141 15.243 0.949 1.00 88.44 187 ASN A N 1
ATOM 1488 C CA . ASN A 1 187 ? 4.586 15.023 0.852 1.00 88.44 187 ASN A CA 1
ATOM 1489 C C . ASN A 1 187 ? 4.953 13.531 0.875 1.00 88.44 187 ASN A C 1
ATOM 1491 O O . ASN A 1 187 ? 5.862 13.102 0.166 1.00 88.44 187 ASN A O 1
ATOM 1495 N N . LYS A 1 188 ? 4.219 12.713 1.640 1.00 83.38 188 LYS A N 1
ATOM 1496 C CA . LYS A 1 188 ? 4.442 11.260 1.681 1.00 83.38 188 LYS A CA 1
ATOM 1497 C C . LYS A 1 188 ? 4.080 10.578 0.369 1.00 83.38 188 LYS A C 1
ATOM 1499 O O . LYS A 1 188 ? 4.830 9.712 -0.081 1.00 83.38 188 LYS A O 1
ATOM 1504 N N . ILE A 1 189 ? 2.965 10.954 -0.263 1.00 86.00 189 ILE A N 1
ATOM 1505 C CA . ILE A 1 189 ? 2.577 10.316 -1.526 1.00 86.00 189 ILE A CA 1
ATOM 1506 C C . ILE A 1 189 ? 3.565 10.608 -2.652 1.00 86.00 189 ILE A C 1
ATOM 1508 O O . ILE A 1 189 ? 3.804 9.720 -3.465 1.00 86.00 189 ILE A O 1
ATOM 1512 N N . ILE A 1 190 ? 4.191 11.786 -2.686 1.00 89.69 190 ILE A N 1
ATOM 1513 C CA . ILE A 1 190 ? 5.235 12.072 -3.681 1.00 89.69 190 ILE A CA 1
ATOM 1514 C C . ILE A 1 190 ? 6.335 10.999 -3.613 1.00 89.69 190 ILE A C 1
ATOM 1516 O O . ILE A 1 190 ? 6.705 10.432 -4.640 1.00 89.69 190 ILE A O 1
ATOM 1520 N N . GLY A 1 191 ? 6.780 10.641 -2.404 1.00 89.44 191 GLY A N 1
ATOM 1521 C CA . GLY A 1 191 ? 7.752 9.564 -2.200 1.00 89.44 191 GLY A CA 1
ATOM 1522 C C . GLY A 1 191 ? 7.250 8.194 -2.669 1.00 89.44 191 GLY A C 1
ATOM 1523 O O . GLY A 1 191 ? 7.973 7.480 -3.358 1.00 89.44 191 GLY A O 1
ATOM 1524 N N . ILE A 1 192 ? 5.999 7.838 -2.355 1.00 87.00 192 ILE A N 1
ATOM 1525 C CA . ILE A 1 192 ? 5.395 6.560 -2.779 1.00 87.00 192 ILE A CA 1
ATOM 1526 C C . ILE A 1 192 ? 5.290 6.480 -4.307 1.00 87.00 192 ILE A C 1
ATOM 1528 O O . ILE A 1 192 ? 5.632 5.457 -4.896 1.00 87.00 192 ILE A O 1
ATOM 1532 N N . LEU A 1 193 ? 4.838 7.550 -4.960 1.00 90.44 193 LEU A N 1
ATOM 1533 C CA . LEU A 1 193 ? 4.679 7.611 -6.412 1.00 90.44 193 LEU A CA 1
ATOM 1534 C C . LEU A 1 193 ? 6.018 7.440 -7.131 1.00 90.44 193 LEU A C 1
ATOM 1536 O O . LEU A 1 193 ? 6.098 6.659 -8.082 1.00 90.44 193 LEU A O 1
ATOM 1540 N N . LEU A 1 194 ? 7.063 8.118 -6.650 1.00 93.88 194 LEU A N 1
ATOM 1541 C CA . LEU A 1 194 ? 8.417 7.972 -7.182 1.00 93.88 194 LEU A CA 1
ATOM 1542 C C . LEU A 1 194 ? 8.977 6.571 -6.929 1.00 93.88 194 LEU A C 1
ATOM 1544 O O . LEU A 1 194 ? 9.557 5.986 -7.836 1.00 93.88 194 LEU A O 1
ATOM 1548 N N . MET A 1 195 ? 8.739 5.991 -5.750 1.00 92.75 195 MET A N 1
ATOM 1549 C CA . MET A 1 195 ? 9.146 4.616 -5.453 1.00 92.75 195 MET A CA 1
ATOM 1550 C C . MET A 1 195 ? 8.496 3.614 -6.415 1.00 92.75 195 MET A C 1
ATOM 1552 O O . MET A 1 195 ? 9.174 2.721 -6.916 1.00 92.75 195 MET A O 1
ATOM 1556 N N . ILE A 1 196 ? 7.204 3.776 -6.723 1.00 90.81 196 ILE A N 1
ATOM 1557 C CA . ILE A 1 196 ? 6.510 2.929 -7.703 1.00 90.81 196 ILE A CA 1
ATOM 1558 C C . ILE A 1 196 ? 7.127 3.095 -9.094 1.00 90.81 196 ILE A C 1
ATOM 1560 O O . ILE A 1 196 ? 7.387 2.091 -9.754 1.00 90.81 196 ILE A O 1
ATOM 1564 N N . ALA A 1 197 ? 7.425 4.330 -9.516 1.00 95.06 197 ALA A N 1
ATOM 1565 C CA . ALA A 1 197 ? 8.121 4.580 -10.778 1.00 95.06 197 ALA A CA 1
ATOM 1566 C C . ALA A 1 197 ? 9.473 3.852 -10.819 1.00 95.06 197 ALA A C 1
ATOM 1568 O O . ALA A 1 197 ? 9.764 3.158 -11.789 1.00 95.06 197 ALA A O 1
ATOM 1569 N N . SER A 1 198 ? 10.266 3.950 -9.745 1.00 93.88 198 SER A N 1
ATOM 1570 C CA . SER A 1 198 ? 11.571 3.291 -9.632 1.00 93.88 198 SER A CA 1
ATOM 1571 C C . SER A 1 198 ? 11.475 1.767 -9.688 1.00 93.88 198 SER A C 1
ATOM 1573 O O . SER A 1 198 ? 12.298 1.126 -10.332 1.00 93.88 198 SER A O 1
ATOM 1575 N N . VAL A 1 199 ? 10.476 1.166 -9.036 1.00 94.25 199 VAL A N 1
ATOM 1576 C CA . VAL A 1 199 ? 10.268 -0.290 -9.087 1.00 94.25 199 VAL A CA 1
ATOM 1577 C C . VAL A 1 199 ? 9.849 -0.729 -10.490 1.00 94.25 199 VAL A C 1
ATOM 1579 O O . VAL A 1 199 ? 10.361 -1.730 -10.989 1.00 94.25 199 VAL A O 1
ATOM 1582 N N . MET A 1 200 ? 8.959 0.022 -11.147 1.00 94.50 200 MET A N 1
ATOM 1583 C CA . MET A 1 200 ? 8.530 -0.271 -12.517 1.00 94.50 200 MET A CA 1
ATOM 1584 C C . MET A 1 200 ? 9.698 -0.199 -13.505 1.00 94.50 200 MET A C 1
ATOM 1586 O O . MET A 1 200 ? 9.877 -1.118 -14.304 1.00 94.50 200 MET A O 1
ATOM 1590 N N . THR A 1 201 ? 10.517 0.853 -13.436 1.00 95.44 201 THR A N 1
ATOM 1591 C CA . THR A 1 201 ? 11.681 0.993 -14.319 1.00 95.44 201 THR A CA 1
ATOM 1592 C C . THR A 1 201 ? 12.742 -0.060 -14.021 1.00 95.44 201 THR A C 1
ATOM 1594 O O . THR A 1 201 ? 13.261 -0.660 -14.955 1.00 95.44 201 THR A O 1
ATOM 1597 N N . ALA A 1 202 ? 13.013 -0.378 -12.751 1.00 93.31 202 ALA A N 1
ATOM 1598 C CA . ALA A 1 202 ? 13.935 -1.456 -12.388 1.00 93.31 202 ALA A CA 1
ATOM 1599 C C . ALA A 1 202 ? 13.475 -2.825 -12.922 1.00 93.31 202 ALA A C 1
ATOM 1601 O O . ALA A 1 202 ? 14.286 -3.585 -13.451 1.00 93.31 202 ALA A O 1
ATOM 1602 N N . ALA A 1 203 ? 12.177 -3.131 -12.831 1.00 94.06 203 ALA A N 1
ATOM 1603 C CA . ALA A 1 203 ? 11.616 -4.360 -13.385 1.00 94.06 203 ALA A CA 1
ATOM 1604 C C . ALA A 1 203 ? 11.753 -4.411 -14.915 1.00 94.06 203 ALA A C 1
ATOM 1606 O O . ALA A 1 203 ? 12.126 -5.451 -15.457 1.00 94.06 203 ALA A O 1
ATOM 1607 N N . ASN A 1 204 ? 11.506 -3.291 -15.605 1.00 94.19 204 ASN A N 1
ATOM 1608 C CA . ASN A 1 204 ? 11.686 -3.192 -17.052 1.00 94.19 204 ASN A CA 1
ATOM 1609 C C . ASN A 1 204 ? 13.153 -3.388 -17.467 1.00 94.19 204 ASN A C 1
ATOM 1611 O O . ASN A 1 204 ? 13.413 -4.167 -18.378 1.00 94.19 204 ASN A O 1
ATOM 1615 N N . ILE A 1 205 ? 14.099 -2.766 -16.755 1.00 94.38 205 ILE A N 1
ATOM 1616 C CA . ILE A 1 205 ? 15.543 -2.933 -16.982 1.00 94.38 205 ILE A CA 1
ATOM 1617 C C . ILE A 1 205 ? 15.924 -4.413 -16.911 1.00 94.38 205 ILE A C 1
ATOM 1619 O O . ILE A 1 205 ? 16.555 -4.934 -17.825 1.00 94.38 205 ILE A O 1
ATOM 1623 N N . ILE A 1 206 ? 15.499 -5.110 -15.853 1.00 92.56 206 ILE A N 1
ATOM 1624 C CA . ILE A 1 206 ? 15.786 -6.540 -15.683 1.00 92.56 206 ILE A CA 1
ATOM 1625 C C . ILE A 1 206 ? 15.143 -7.358 -16.809 1.00 92.56 206 ILE A C 1
ATOM 1627 O O . ILE A 1 206 ? 15.806 -8.209 -17.399 1.00 92.56 206 ILE A O 1
ATOM 1631 N N . TYR A 1 207 ? 13.872 -7.099 -17.121 1.00 92.44 207 TYR A N 1
ATOM 1632 C CA . TYR A 1 207 ? 13.138 -7.793 -18.179 1.00 92.44 207 TYR A CA 1
ATOM 1633 C C . TYR A 1 207 ? 13.815 -7.643 -19.547 1.00 92.44 207 TYR A C 1
ATOM 1635 O O . TYR A 1 207 ? 14.064 -8.638 -20.227 1.00 92.44 207 TYR A O 1
ATOM 1643 N N . TYR A 1 208 ? 14.156 -6.413 -19.929 1.00 93.75 208 TYR A N 1
ATOM 1644 C CA . TYR A 1 208 ? 14.816 -6.109 -21.193 1.00 93.75 208 TYR A CA 1
ATOM 1645 C C . TYR A 1 208 ? 16.189 -6.783 -21.282 1.00 93.75 208 TYR A C 1
ATOM 1647 O O . TYR A 1 208 ? 16.477 -7.491 -22.248 1.00 93.75 208 TYR A O 1
ATOM 1655 N N . SER A 1 209 ? 17.012 -6.631 -20.241 1.00 92.56 209 SER A N 1
ATOM 1656 C CA . SER A 1 209 ? 18.332 -7.255 -20.172 1.00 92.56 209 SER A CA 1
ATOM 1657 C C . SER A 1 209 ? 18.275 -8.777 -20.303 1.00 92.56 209 SER A C 1
ATOM 1659 O O . SER A 1 209 ? 19.049 -9.356 -21.064 1.00 92.56 209 SER A O 1
ATOM 1661 N N . LEU A 1 210 ? 17.355 -9.434 -19.590 1.00 91.50 210 LEU A N 1
ATOM 1662 C CA . LEU A 1 210 ? 17.189 -10.887 -19.658 1.00 91.50 210 LEU A CA 1
ATOM 1663 C C . LEU A 1 210 ? 16.745 -11.341 -21.050 1.00 91.50 210 LEU A C 1
ATOM 1665 O O . LEU A 1 210 ? 17.287 -12.317 -21.564 1.00 91.50 210 LEU A O 1
ATOM 1669 N N . ASN A 1 211 ? 15.812 -10.626 -21.680 1.00 91.44 211 ASN A N 1
ATOM 1670 C CA . ASN A 1 211 ? 15.360 -10.954 -23.031 1.00 91.44 211 ASN A CA 1
ATOM 1671 C C . ASN A 1 211 ? 16.485 -10.849 -24.065 1.00 91.44 211 ASN A C 1
ATOM 1673 O O . ASN A 1 211 ? 16.592 -11.727 -24.919 1.00 91.44 211 ASN A O 1
ATOM 1677 N N . ASN A 1 212 ? 17.355 -9.840 -23.962 1.00 90.62 212 ASN A N 1
ATOM 1678 C CA . ASN A 1 212 ? 18.507 -9.712 -24.859 1.00 90.62 212 ASN A CA 1
ATOM 1679 C C . ASN A 1 212 ? 19.573 -10.792 -24.624 1.00 90.62 212 ASN A C 1
ATOM 1681 O O . ASN A 1 212 ? 20.262 -11.189 -25.560 1.00 90.62 212 ASN A O 1
ATOM 1685 N N . ILE A 1 213 ? 19.730 -11.287 -23.394 1.00 89.50 213 ILE A N 1
ATOM 1686 C CA . ILE A 1 213 ? 20.618 -12.428 -23.116 1.00 89.50 213 ILE A CA 1
ATOM 1687 C C . ILE A 1 213 ? 20.021 -13.713 -23.702 1.00 89.50 213 ILE A C 1
ATOM 1689 O O . ILE 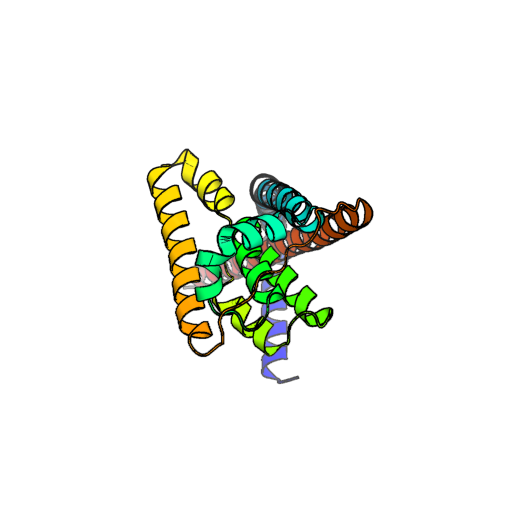A 1 213 ? 20.720 -14.486 -24.352 1.00 89.50 213 ILE A O 1
ATOM 1693 N N . LEU A 1 214 ? 18.722 -13.943 -23.495 1.00 89.25 214 LEU A N 1
ATOM 1694 C CA . LEU A 1 214 ? 18.026 -15.129 -23.996 1.00 89.25 214 LEU A CA 1
ATOM 1695 C C . LEU A 1 214 ? 18.002 -15.180 -25.528 1.00 89.25 214 LEU A C 1
ATOM 1697 O O . LEU A 1 214 ? 18.177 -16.252 -26.103 1.00 89.25 214 LEU A O 1
ATOM 1701 N N . SER A 1 215 ? 17.824 -14.038 -26.198 1.00 88.25 215 SER A N 1
ATOM 1702 C CA . SER A 1 215 ? 17.842 -13.977 -27.661 1.00 88.25 215 SER A CA 1
ATOM 1703 C C . SER A 1 215 ? 19.213 -14.336 -28.242 1.00 88.25 215 SER A C 1
ATOM 1705 O O . SER A 1 215 ? 19.263 -15.067 -29.228 1.00 88.25 215 SER A O 1
ATOM 1707 N N . LEU A 1 216 ? 20.317 -13.925 -27.604 1.00 86.94 216 LEU A N 1
ATOM 1708 C CA . LEU A 1 216 ? 21.666 -14.364 -27.979 1.00 86.94 216 LEU A CA 1
ATOM 1709 C C . LEU A 1 216 ? 21.864 -15.877 -27.814 1.00 86.94 216 LEU A C 1
ATOM 1711 O O . LEU A 1 216 ? 22.453 -16.527 -28.680 1.00 86.94 216 LEU A O 1
ATOM 1715 N N . LEU A 1 217 ? 21.382 -16.447 -26.705 1.00 86.88 217 LEU A N 1
ATOM 1716 C CA . LEU A 1 217 ? 21.520 -17.881 -26.439 1.00 86.88 217 LEU A CA 1
ATOM 1717 C C . LEU A 1 217 ? 20.757 -18.713 -27.479 1.00 86.88 217 LEU A C 1
ATOM 1719 O O . LEU A 1 217 ? 21.277 -19.716 -27.950 1.00 86.88 217 LEU A O 1
ATOM 1723 N N . ASN A 1 218 ? 19.579 -18.254 -27.904 1.00 86.44 218 ASN A N 1
ATOM 1724 C CA . ASN A 1 218 ? 18.778 -18.938 -28.922 1.00 86.44 218 ASN A CA 1
ATOM 1725 C C . ASN A 1 218 ? 19.314 -18.773 -30.356 1.00 86.44 218 ASN A C 1
ATOM 1727 O O . ASN A 1 218 ? 18.940 -19.545 -31.229 1.00 86.44 218 ASN A O 1
ATOM 1731 N N . GLN A 1 219 ? 20.151 -17.767 -30.630 1.00 75.50 219 GLN A N 1
ATOM 1732 C CA . GLN A 1 219 ? 20.797 -17.594 -31.942 1.00 75.50 219 GLN A CA 1
ATOM 1733 C C . GLN A 1 219 ? 22.088 -18.411 -32.088 1.00 75.50 219 GLN A C 1
ATOM 1735 O O . GLN A 1 219 ? 22.605 -18.544 -33.194 1.00 75.50 219 GLN A O 1
ATOM 1740 N N . SER A 1 220 ? 22.627 -18.930 -30.982 1.00 59.53 220 SER A N 1
ATOM 1741 C CA . SER A 1 220 ? 23.872 -19.712 -30.951 1.00 59.53 220 SER A CA 1
ATOM 1742 C C . SER A 1 220 ? 23.656 -21.232 -30.896 1.00 59.53 220 SER A C 1
ATOM 1744 O O . SER A 1 220 ? 24.634 -21.977 -30.833 1.00 59.53 220 SER A O 1
ATOM 1746 N N . SER A 1 221 ? 22.397 -21.680 -30.959 1.00 52.75 221 SER A N 1
ATOM 1747 C CA . SER A 1 221 ? 21.957 -23.080 -31.063 1.00 52.75 221 SER A CA 1
ATOM 1748 C C . SER A 1 221 ? 21.388 -23.384 -32.4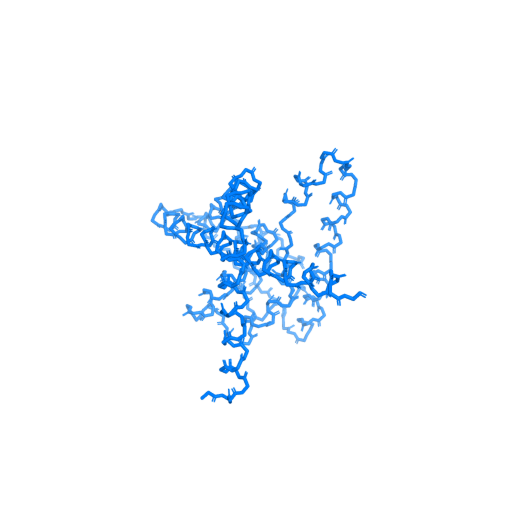42 1.00 52.75 221 SER A C 1
ATOM 1750 O O . SER A 1 221 ? 21.741 -24.444 -33.000 1.00 52.75 221 SER A O 1
#

Foldseek 3Di:
DPPVVVVVVVVLVVLLVLLCVVDVVVLVVLLVVLVVCLVPPVVVVLVVLLLVLLCCVQQVVLLVVCQVCLVPLLLLQQQAQVLSSLLSSLQSNAPPVSLVVLVVCCVVVVDPPVSSVLSVVQSHADHLVSLQVVCVVPDNVVSVVNSCCRNVVSSVSSNVVNVPHHGYDRDDDHGHHDPVSSVVSVVVVVVVSVVVSVVSSSVSSSVSSVVSVVVVVVVVD

Secondary structure (DSSP, 8-state):
--HHHHHHHHHHHHHHHHHHHH-HHHHHHHHHHHHHHIIIIIHHHHHHHHHHHHHHHHTTHHHHHHHHHHHHHGGG--SSHHHHHHHHHHHHH-TTHHHHHHHHHHHTTSS-HHHHHHHHHH--PPPHHHHHHHHTTT-HHHHHHHHHHHHHHHHHHHHHHHTTSPPPPPP-PPP---HHHHHHHHHHHHHHHHHHHHHHHHHHHHHHHHHHHHHHHHH--

Radius of gyration: 21.84 Å; chains: 1; bounding box: 52×45×55 Å

Sequence (221 aa):
MKRWAVFAALALAGCALYGVISDPSAFFAGIVDTLVVWLYKVYPAIFTFFMLASLLINTRVIDRIIYYLNPVLKNLRFPNEESLHIFILSIFTGNPASAVIIGEAVNKNKISINDGNELLKYASFLNPLFIISFWMPHNIKYALILVFVHIAGNFLIAIFENRGNPKTKALKKPITFSLNELFNSLNKIIGILLMIASVMTAANIIYYSLNNILSLLNQSS

pLDDT: mean 88.56, std 6.22, range [52.75, 97.56]